Protein AF-A0A956LM53-F1 (afdb_monomer)

Mean predicted aligned error: 14.13 Å

Foldseek 3Di:
DVVVVVVVVVVVVVVVVPDDDDDDDPDDDDPDDDDDPPPDPDPPPPDPALQAAQAFWEKEWEQWEWEWEWEDQPPDDPDTDDTDTDIDHTFIKIKGWADPDDSPDQWTWMKIWRVVSQVVCCVVLVWGKTKIKIWTWGWDDTAFKTWIKTWIKMWIWIDHDQKIWIKIKTKIKTWMWGDHRNDNYIYIYIYMYMYIYINDMDGHPRRVVCRCVSCPVVVVVVVVVVVVVVVVVVVVVVVVVVVDPPPPD

Structure (mmCIF, N/CA/C/O backbone):
data_AF-A0A956LM53-F1
#
_entry.id   AF-A0A956LM53-F1
#
loop_
_atom_site.group_PDB
_atom_site.id
_atom_site.type_symbol
_atom_site.label_atom_id
_atom_site.label_alt_id
_atom_site.label_comp_id
_atom_site.label_asym_id
_atom_site.label_entity_id
_atom_site.label_seq_id
_atom_site.pdbx_PDB_ins_code
_atom_site.Cartn_x
_atom_site.Cartn_y
_atom_site.Cartn_z
_atom_site.occupancy
_atom_site.B_iso_or_equiv
_atom_site.auth_seq_id
_atom_site.auth_comp_id
_atom_site.auth_asym_id
_atom_site.auth_atom_id
_atom_site.pdbx_PDB_model_num
ATOM 1 N N . MET A 1 1 ? 27.656 -7.188 3.525 1.00 37.84 1 MET A N 1
ATOM 2 C CA . MET A 1 1 ? 26.412 -6.419 3.780 1.00 37.84 1 MET A CA 1
ATOM 3 C C . MET A 1 1 ? 25.468 -7.067 4.795 1.00 37.84 1 MET A C 1
ATOM 5 O O . MET A 1 1 ? 25.078 -6.357 5.708 1.00 37.84 1 MET A O 1
ATOM 9 N N . GLY A 1 2 ? 25.104 -8.357 4.689 1.00 32.66 2 GLY A N 1
ATOM 10 C CA . GLY A 1 2 ? 24.022 -8.971 5.496 1.00 32.66 2 GLY A CA 1
ATOM 11 C C . GLY A 1 2 ? 24.028 -8.691 7.012 1.00 32.66 2 GLY A C 1
ATOM 12 O O . GLY A 1 2 ? 22.975 -8.413 7.577 1.00 32.66 2 GLY A O 1
ATOM 13 N N . VAL A 1 3 ? 25.205 -8.647 7.651 1.00 37.09 3 VAL A N 1
ATOM 14 C CA . VAL A 1 3 ? 25.369 -8.300 9.082 1.00 37.09 3 VAL A CA 1
ATOM 15 C C . VAL A 1 3 ? 24.768 -6.931 9.446 1.00 37.09 3 VAL A C 1
ATOM 17 O O . VAL A 1 3 ? 24.230 -6.770 10.540 1.00 37.09 3 VAL A O 1
ATOM 20 N N . LEU A 1 4 ? 24.819 -5.947 8.541 1.00 35.31 4 LEU A N 1
ATOM 21 C CA . LEU A 1 4 ? 24.278 -4.607 8.788 1.00 35.31 4 LEU A CA 1
ATOM 22 C C . LEU A 1 4 ? 22.742 -4.617 8.796 1.00 35.31 4 LEU A C 1
ATOM 24 O O . LEU A 1 4 ? 22.132 -4.039 9.688 1.00 35.31 4 LEU A O 1
ATOM 28 N N . ILE A 1 5 ? 22.129 -5.341 7.852 1.00 38.19 5 ILE A N 1
ATOM 29 C CA . ILE A 1 5 ? 20.670 -5.513 7.760 1.00 38.19 5 ILE A CA 1
ATOM 30 C C . ILE A 1 5 ? 20.157 -6.298 8.976 1.00 38.19 5 ILE A C 1
ATOM 32 O O . ILE A 1 5 ? 19.183 -5.890 9.605 1.00 38.19 5 ILE A O 1
ATOM 36 N N . ALA A 1 6 ? 20.858 -7.367 9.369 1.00 41.91 6 ALA A N 1
ATOM 37 C CA . ALA A 1 6 ? 20.530 -8.146 10.562 1.00 41.91 6 ALA A CA 1
ATOM 38 C C . ALA A 1 6 ? 20.567 -7.296 11.848 1.00 41.91 6 ALA A C 1
ATOM 40 O O . ALA A 1 6 ? 19.651 -7.380 12.664 1.00 41.91 6 ALA A O 1
ATOM 41 N N . ARG A 1 7 ? 21.572 -6.419 12.009 1.00 40.25 7 ARG A N 1
ATOM 42 C CA . ARG A 1 7 ? 21.643 -5.484 13.150 1.00 40.25 7 ARG A CA 1
ATOM 43 C C . ARG A 1 7 ? 20.500 -4.462 13.156 1.00 40.25 7 ARG A C 1
ATOM 45 O O . ARG A 1 7 ? 19.991 -4.152 14.229 1.00 40.25 7 ARG A O 1
ATOM 52 N N . LEU A 1 8 ? 20.080 -3.977 11.987 1.00 37.19 8 LEU A N 1
ATOM 53 C CA . LEU A 1 8 ? 19.014 -2.973 11.847 1.00 37.19 8 LEU A CA 1
ATOM 54 C C . LEU A 1 8 ? 17.608 -3.558 12.096 1.00 37.19 8 LEU A C 1
ATOM 56 O O . LEU A 1 8 ? 16.743 -2.878 12.642 1.00 37.19 8 LEU A O 1
ATOM 60 N N . LEU A 1 9 ? 17.392 -4.836 11.764 1.00 38.53 9 LEU A N 1
ATOM 61 C CA . LEU A 1 9 ? 16.177 -5.578 12.132 1.00 38.53 9 LEU A CA 1
ATOM 62 C C . LEU A 1 9 ? 16.181 -5.996 13.615 1.00 38.53 9 LEU A C 1
ATOM 64 O O . LEU A 1 9 ? 15.144 -5.945 14.280 1.00 38.53 9 LEU A O 1
ATOM 68 N N . GLY A 1 10 ? 17.349 -6.354 14.161 1.00 37.84 10 GLY A N 1
ATOM 69 C CA . GLY A 1 10 ? 17.511 -6.688 15.577 1.00 37.84 10 GLY A CA 1
ATOM 70 C C . GLY A 1 10 ? 17.164 -5.523 16.509 1.00 37.84 10 GLY A C 1
ATOM 71 O O . GLY A 1 10 ? 16.373 -5.698 17.434 1.00 37.84 10 GLY A O 1
ATOM 72 N N . SER A 1 11 ? 17.675 -4.316 16.238 1.00 41.84 11 SER A N 1
ATOM 73 C CA . SER A 1 11 ? 17.390 -3.131 17.065 1.00 41.84 11 SER A CA 1
ATOM 74 C C . SER A 1 11 ? 15.910 -2.725 17.046 1.00 41.84 11 SER A C 1
ATOM 76 O O . SER A 1 11 ? 15.355 -2.402 18.096 1.00 41.84 11 SER A O 1
ATOM 78 N N . LEU A 1 12 ? 15.243 -2.823 15.890 1.00 36.03 12 LEU A N 1
ATOM 79 C CA . LEU A 1 12 ? 13.793 -2.618 15.767 1.00 36.03 12 LEU A CA 1
ATOM 80 C C . LEU A 1 12 ? 12.974 -3.640 16.570 1.00 36.03 12 LEU A C 1
ATOM 82 O O . LEU A 1 12 ? 11.915 -3.295 17.091 1.00 36.03 12 LEU A O 1
ATOM 86 N N . THR A 1 13 ? 13.468 -4.873 16.707 1.00 38.88 13 THR A N 1
ATOM 87 C CA . THR A 1 13 ? 12.798 -5.921 17.493 1.00 38.88 13 THR A CA 1
ATOM 88 C C . THR A 1 13 ? 12.936 -5.664 18.998 1.00 38.88 13 THR A C 1
ATOM 90 O O . THR A 1 13 ? 11.953 -5.762 19.730 1.00 38.88 13 THR A O 1
ATOM 93 N N . VAL A 1 14 ? 14.123 -5.253 19.464 1.00 42.38 14 VAL A N 1
ATOM 94 C CA . VAL A 1 14 ? 14.364 -4.902 20.880 1.00 42.38 14 VAL A CA 1
ATOM 95 C C . VAL A 1 14 ? 13.550 -3.673 21.306 1.00 42.38 14 VAL A C 1
ATOM 97 O O . VAL A 1 14 ? 12.975 -3.667 22.392 1.00 42.38 14 VAL A O 1
ATOM 100 N N . ALA A 1 15 ? 13.416 -2.664 20.438 1.00 41.56 15 ALA A N 1
ATOM 101 C CA . ALA A 1 15 ? 12.620 -1.465 20.721 1.00 41.56 15 ALA A CA 1
ATOM 102 C C . ALA A 1 15 ? 11.118 -1.749 20.947 1.00 41.56 15 ALA A C 1
ATOM 104 O O . ALA A 1 15 ? 10.440 -0.955 21.596 1.00 41.56 15 ALA A O 1
ATOM 105 N N . ALA A 1 16 ? 10.597 -2.877 20.450 1.00 40.50 16 ALA A N 1
ATOM 106 C CA . ALA A 1 16 ? 9.220 -3.319 20.684 1.00 40.50 16 ALA A CA 1
ATOM 107 C C . ALA A 1 16 ? 9.051 -4.189 21.949 1.00 40.50 16 ALA A C 1
ATOM 109 O O . ALA A 1 16 ? 7.920 -4.451 22.357 1.00 40.50 16 ALA A O 1
ATOM 110 N N . ALA A 1 17 ? 10.152 -4.643 22.562 1.00 39.97 17 ALA A N 1
ATOM 111 C CA . ALA A 1 17 ? 10.147 -5.560 23.704 1.00 39.97 17 ALA A CA 1
ATOM 112 C C . ALA A 1 17 ? 10.231 -4.862 25.075 1.00 39.97 17 ALA A C 1
ATOM 114 O O . ALA A 1 17 ? 9.933 -5.491 26.089 1.00 39.97 17 ALA A O 1
ATOM 115 N N . LEU A 1 18 ? 10.594 -3.572 25.123 1.00 40.75 18 LEU A N 1
ATOM 116 C CA . LEU A 1 18 ? 10.663 -2.771 26.355 1.00 40.75 18 LEU A CA 1
ATOM 117 C C . LEU A 1 18 ? 9.260 -2.398 26.863 1.00 40.75 18 LEU A C 1
ATOM 119 O O . LEU A 1 18 ? 8.781 -1.269 26.744 1.00 40.75 18 LEU A O 1
ATOM 123 N N . ARG A 1 19 ? 8.583 -3.404 27.415 1.00 42.91 19 ARG A N 1
ATOM 124 C CA . ARG A 1 19 ? 7.260 -3.314 28.024 1.00 42.91 19 ARG A CA 1
ATOM 125 C C . ARG A 1 19 ? 7.387 -2.858 29.475 1.00 42.91 19 ARG A C 1
ATOM 127 O O . ARG A 1 19 ? 7.825 -3.636 30.307 1.00 42.91 19 ARG A O 1
ATOM 134 N N . VAL A 1 20 ? 6.937 -1.627 29.725 1.00 49.03 20 VAL A N 1
ATOM 135 C CA . VAL A 1 20 ? 6.603 -1.011 31.026 1.00 49.03 20 VAL A CA 1
ATOM 136 C C . VAL A 1 20 ? 6.706 -1.959 32.231 1.00 49.03 20 VAL A C 1
ATOM 138 O O . VAL A 1 20 ? 5.758 -2.682 32.537 1.00 49.03 20 VAL A O 1
ATOM 141 N N . GLU A 1 21 ? 7.817 -1.862 32.956 1.00 39.50 21 GLU A N 1
ATOM 142 C CA . GLU A 1 21 ? 7.820 -2.094 34.398 1.00 39.50 21 GLU A CA 1
ATOM 143 C C . GLU A 1 21 ? 7.315 -0.800 35.047 1.00 39.50 21 GLU A C 1
ATOM 145 O O . GLU A 1 21 ? 7.905 0.269 34.879 1.00 39.50 21 GLU A O 1
ATOM 150 N N . ALA A 1 22 ? 6.167 -0.874 35.719 1.00 47.38 22 ALA A N 1
ATOM 151 C CA . ALA A 1 22 ? 5.744 0.181 36.629 1.00 47.38 22 ALA A CA 1
ATOM 152 C C . ALA A 1 22 ? 6.441 -0.076 37.976 1.00 47.38 22 ALA A C 1
ATOM 154 O O . ALA A 1 22 ? 6.452 -1.230 38.405 1.00 47.38 22 ALA A O 1
ATOM 155 N N . PRO A 1 23 ? 7.027 0.938 38.636 1.00 48.28 23 PRO A N 1
ATOM 156 C CA . PRO A 1 23 ? 7.616 0.739 39.953 1.00 48.28 23 PRO A CA 1
ATOM 157 C C . PRO A 1 23 ? 6.524 0.352 40.955 1.00 48.28 23 PRO A C 1
ATOM 159 O O . PRO A 1 23 ? 5.469 0.993 41.000 1.00 48.28 23 PRO A O 1
ATOM 162 N N . ASP A 1 24 ? 6.786 -0.687 41.749 1.00 51.16 24 ASP A N 1
ATOM 163 C CA . ASP A 1 24 ? 5.894 -1.101 42.831 1.00 51.16 24 ASP A CA 1
ATOM 164 C C . ASP A 1 24 ? 5.712 0.017 43.866 1.00 51.16 24 ASP A C 1
ATOM 166 O O . ASP A 1 24 ? 6.582 0.865 44.085 1.00 51.16 24 ASP A O 1
ATOM 170 N N . GLN A 1 25 ? 4.539 0.029 44.496 1.00 48.53 25 GLN A N 1
ATOM 171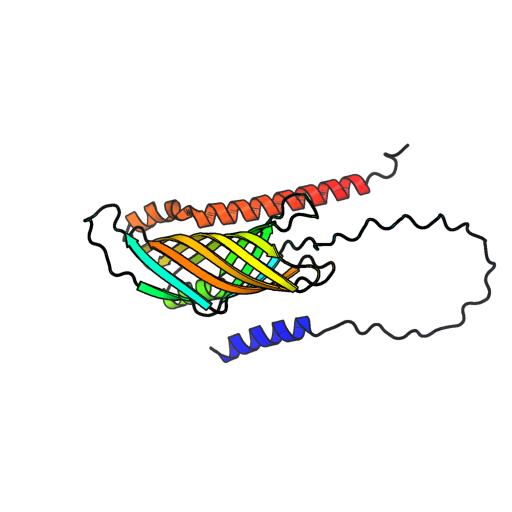 C CA . GLN A 1 25 ? 4.134 1.108 45.388 1.00 48.53 25 GLN A CA 1
ATOM 172 C C . GLN A 1 25 ? 4.847 1.008 46.742 1.00 48.53 25 GLN A C 1
ATOM 174 O O . GLN A 1 25 ? 4.519 0.153 47.563 1.00 48.53 25 GLN A O 1
ATOM 179 N N . ALA A 1 26 ? 5.744 1.955 47.022 1.00 46.91 26 ALA A N 1
ATOM 180 C CA . ALA A 1 26 ? 6.040 2.333 48.399 1.00 46.91 26 ALA A CA 1
ATOM 181 C C . ALA A 1 26 ? 4.794 3.027 48.979 1.00 46.91 26 ALA A C 1
ATOM 183 O O . ALA A 1 26 ? 4.436 4.131 48.564 1.00 46.91 26 ALA A O 1
ATOM 184 N N . ALA A 1 27 ? 4.091 2.341 49.878 1.00 54.16 27 ALA A N 1
ATOM 185 C CA . ALA A 1 27 ? 2.905 2.857 50.550 1.00 54.16 27 ALA A CA 1
ATOM 186 C C . ALA A 1 27 ? 3.308 3.553 51.860 1.00 54.16 27 ALA A C 1
ATOM 188 O O . ALA A 1 27 ? 3.233 2.950 52.927 1.00 54.16 27 ALA A O 1
ATOM 189 N N . ASP A 1 28 ? 3.753 4.807 51.763 1.00 48.97 28 ASP A N 1
ATOM 190 C CA . ASP A 1 28 ? 4.015 5.649 52.936 1.00 48.97 28 ASP A CA 1
ATOM 191 C C . ASP A 1 28 ? 2.704 6.123 53.592 1.00 48.97 28 ASP A C 1
ATOM 193 O O . ASP A 1 28 ? 1.717 6.428 52.912 1.00 48.97 28 ASP A O 1
ATOM 197 N N . ASP A 1 29 ? 2.703 6.205 54.926 1.00 58.38 29 ASP A N 1
ATOM 198 C CA . ASP A 1 29 ? 1.534 6.555 55.739 1.00 58.38 29 ASP A CA 1
ATOM 199 C C . ASP A 1 29 ? 0.994 7.964 55.435 1.00 58.38 29 ASP A C 1
ATOM 201 O O . ASP A 1 29 ? 1.584 8.985 55.799 1.00 58.38 29 ASP A O 1
ATOM 205 N N . VAL A 1 30 ? -0.197 8.030 54.835 1.00 56.44 30 VAL A N 1
ATOM 206 C CA . VAL A 1 30 ? -0.954 9.281 54.698 1.00 56.44 30 VAL A CA 1
ATOM 207 C C . VAL A 1 30 ? -1.751 9.519 55.988 1.00 56.44 30 VAL A C 1
ATOM 209 O O . VAL A 1 30 ? -2.657 8.736 56.288 1.00 56.44 30 VAL A O 1
ATOM 212 N N . PRO A 1 31 ? -1.478 10.592 56.759 1.00 57.53 31 PRO A N 1
ATOM 213 C CA . PRO A 1 31 ? -2.202 10.860 57.996 1.00 57.53 31 PRO A CA 1
ATOM 214 C C . PRO A 1 31 ? -3.686 11.137 57.729 1.00 57.53 31 PRO A C 1
ATOM 216 O O . PRO A 1 31 ? -4.059 11.680 56.685 1.00 57.53 31 PRO A O 1
ATOM 219 N N . ALA A 1 32 ? -4.531 10.786 58.704 1.00 58.38 32 ALA A N 1
ATOM 220 C CA . ALA A 1 32 ? -5.988 10.886 58.629 1.00 58.38 32 ALA A CA 1
ATOM 221 C C . ALA A 1 32 ? -6.472 12.344 58.505 1.00 58.38 32 ALA A C 1
ATOM 223 O O . ALA A 1 32 ? -6.838 12.998 59.481 1.00 58.38 32 ALA A O 1
ATOM 224 N N . THR A 1 33 ? -6.469 12.853 57.277 1.00 55.88 33 THR A N 1
ATOM 225 C CA . THR A 1 33 ? -6.991 14.170 56.919 1.00 55.88 33 THR A CA 1
ATOM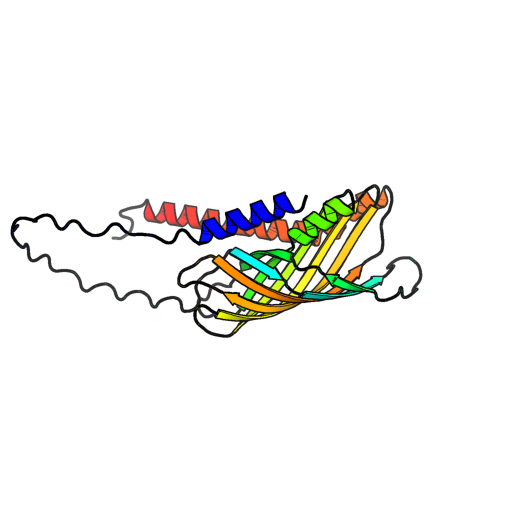 226 C C . THR A 1 33 ? -8.514 14.140 56.839 1.00 55.88 33 THR A C 1
ATOM 228 O O . THR A 1 33 ? -9.124 13.146 56.437 1.00 55.88 33 THR A O 1
ATOM 231 N N . THR A 1 34 ? -9.140 15.238 57.266 1.00 57.59 34 THR A N 1
ATOM 232 C CA . THR A 1 34 ? -10.595 15.385 57.343 1.00 57.59 34 THR A CA 1
ATOM 233 C C . THR A 1 34 ? -11.249 15.058 56.005 1.00 57.59 34 THR A C 1
ATOM 235 O O . THR A 1 34 ? -10.995 15.737 55.009 1.00 57.59 34 THR A O 1
ATOM 238 N N . ARG A 1 35 ? -12.135 14.055 55.983 1.00 49.38 35 ARG A N 1
ATOM 239 C CA . ARG A 1 35 ? -13.004 13.810 54.829 1.00 49.38 35 ARG A CA 1
ATOM 240 C C . ARG A 1 35 ? -13.938 15.007 54.662 1.00 49.38 35 ARG A C 1
ATOM 242 O O . ARG A 1 35 ? -14.915 15.132 55.392 1.00 49.38 35 ARG A O 1
ATOM 249 N N . LEU A 1 36 ? -13.640 15.878 53.699 1.00 61.81 36 LEU A N 1
ATOM 250 C CA . LEU A 1 36 ? -14.712 16.593 53.020 1.00 61.81 36 LEU A CA 1
ATOM 251 C C . LEU A 1 36 ? -15.476 15.560 52.196 1.00 61.81 36 LEU A C 1
ATOM 253 O O . LEU A 1 36 ? -14.884 14.906 51.333 1.00 61.81 36 LEU A O 1
ATOM 257 N N . ASP A 1 37 ? -16.780 15.465 52.426 1.00 63.00 37 ASP A N 1
ATOM 258 C CA . ASP A 1 37 ? -17.699 14.758 51.540 1.00 63.00 37 ASP A CA 1
ATOM 259 C C . ASP A 1 37 ? -17.879 15.578 50.254 1.00 63.00 37 ASP A C 1
ATOM 261 O O . ASP A 1 37 ? -18.878 16.260 50.030 1.00 63.00 37 ASP A O 1
ATOM 265 N N . VAL A 1 38 ? -16.842 15.555 49.412 1.00 70.62 38 VAL A N 1
ATOM 266 C CA . VAL A 1 38 ? -16.912 16.052 48.040 1.00 70.62 38 VAL A CA 1
ATOM 267 C C . VAL A 1 38 ? -17.860 15.125 47.296 1.00 70.62 38 VAL A C 1
ATOM 269 O O . VAL A 1 38 ? -17.502 13.992 46.977 1.00 70.62 38 VAL A O 1
ATOM 272 N N . GLU A 1 39 ? -19.073 15.609 47.041 1.00 72.31 39 GLU A N 1
ATOM 273 C CA . GLU A 1 39 ? -20.082 14.920 46.244 1.00 72.31 39 GLU A CA 1
ATOM 274 C C . GLU A 1 39 ? -19.514 14.657 44.841 1.00 72.31 39 GLU A C 1
ATOM 276 O O . GLU A 1 39 ? -19.464 15.541 43.985 1.00 72.31 39 GLU A O 1
ATOM 281 N N . VAL A 1 40 ? -18.990 13.445 44.632 1.00 76.88 40 VAL A N 1
ATOM 282 C CA . VAL A 1 40 ? -18.378 13.052 43.362 1.00 76.88 40 VAL A CA 1
ATOM 283 C C . VAL A 1 40 ? -19.498 13.005 42.324 1.00 76.88 40 VAL A C 1
ATOM 285 O O . VAL A 1 40 ? -20.381 12.151 42.450 1.00 76.88 40 VAL A O 1
ATOM 288 N N . PRO A 1 41 ? -19.497 13.885 41.301 1.00 78.69 41 PRO A N 1
ATOM 289 C CA . PRO A 1 41 ? -20.561 13.889 40.310 1.00 78.69 41 PRO A CA 1
ATOM 290 C C . PRO A 1 41 ? -20.610 12.520 39.619 1.00 78.69 41 PRO A C 1
ATOM 292 O O . PRO A 1 41 ? -19.550 11.925 39.380 1.00 78.69 41 PRO A O 1
ATOM 295 N N . PRO A 1 42 ? -21.811 11.997 39.302 1.00 81.81 42 PRO A N 1
ATOM 296 C CA . PRO A 1 42 ? -21.962 10.665 38.731 1.00 81.81 42 PRO A CA 1
ATOM 297 C C . PRO A 1 42 ? -21.094 10.554 37.480 1.00 81.81 42 PRO A C 1
ATOM 299 O O . PRO A 1 42 ? -21.250 11.333 36.540 1.00 81.81 42 PRO A O 1
ATOM 302 N N . ALA A 1 43 ? -20.140 9.618 37.511 1.00 81.50 43 ALA A N 1
ATOM 303 C CA . ALA A 1 43 ? -19.079 9.537 36.517 1.00 81.50 43 ALA A CA 1
ATOM 304 C C . ALA A 1 43 ? -19.671 9.504 35.103 1.00 81.50 43 ALA A C 1
ATOM 306 O O . ALA A 1 43 ? -20.474 8.617 34.802 1.00 81.50 43 ALA A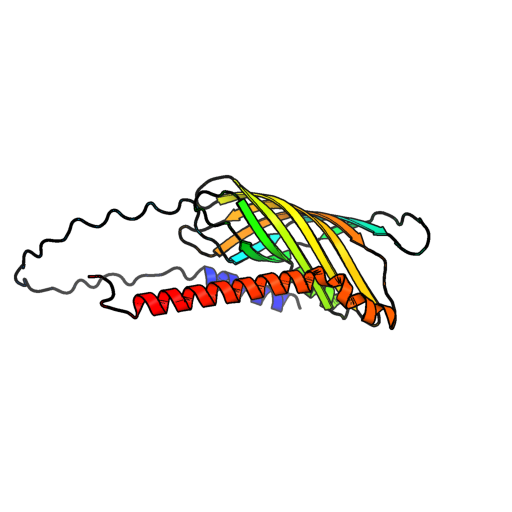 O 1
ATOM 307 N N . GLU A 1 44 ? -19.274 10.466 34.257 1.00 81.38 44 GLU A N 1
ATOM 308 C CA . GLU A 1 44 ? -19.825 10.599 32.906 1.00 81.38 44 GLU A CA 1
ATOM 309 C C . GLU A 1 44 ? -19.799 9.238 32.193 1.00 81.38 44 GLU A C 1
ATOM 311 O O . GLU A 1 44 ? -18.758 8.563 32.203 1.00 81.38 44 GLU A O 1
ATOM 316 N N . PRO A 1 45 ? -20.920 8.805 31.582 1.00 76.94 45 PRO A N 1
ATOM 317 C CA . PRO A 1 45 ? -20.985 7.512 30.924 1.00 76.94 45 PRO A CA 1
ATOM 318 C C . PRO A 1 45 ? -19.939 7.490 29.813 1.00 76.94 45 PRO A C 1
ATOM 320 O O . PRO A 1 45 ? -20.068 8.200 28.813 1.00 76.94 45 PRO A O 1
ATOM 323 N N . ARG A 1 46 ? -18.874 6.699 30.019 1.00 70.88 46 ARG A N 1
ATOM 324 C CA . ARG A 1 46 ? -17.728 6.652 29.105 1.00 70.88 46 ARG A CA 1
ATOM 325 C C . ARG A 1 46 ? -18.253 6.444 27.682 1.00 70.88 46 ARG A C 1
ATOM 327 O O . ARG A 1 46 ? -19.023 5.500 27.480 1.00 70.88 46 ARG A O 1
ATOM 334 N N . PRO A 1 47 ? -17.860 7.283 26.704 1.00 65.88 47 PRO A N 1
ATOM 335 C CA . PRO A 1 47 ? -18.330 7.119 25.337 1.00 65.88 47 PRO A CA 1
ATOM 336 C C . PRO A 1 47 ? -17.991 5.695 24.877 1.00 65.88 47 PRO A C 1
ATOM 338 O O . PRO A 1 47 ? -16.875 5.237 25.147 1.00 65.88 47 PRO A O 1
ATOM 341 N N . PRO A 1 48 ? -18.935 4.977 24.240 1.00 68.00 48 PRO A N 1
ATOM 342 C CA . PRO A 1 48 ? -18.771 3.560 23.941 1.00 68.00 48 PRO A CA 1
ATOM 343 C C . PRO A 1 48 ? -17.483 3.348 23.146 1.00 68.00 48 PRO A C 1
ATOM 345 O O . PRO A 1 48 ? -17.283 4.000 22.119 1.00 68.00 48 PRO A O 1
ATOM 348 N N . GLU A 1 49 ? -16.602 2.473 23.646 1.00 64.38 49 GLU A N 1
ATOM 349 C CA . GLU A 1 49 ? -15.279 2.257 23.053 1.00 64.38 49 GLU A CA 1
ATOM 350 C C . GLU A 1 49 ? -15.416 1.947 21.558 1.00 64.38 49 GLU A C 1
ATOM 352 O O . GLU A 1 49 ? -16.138 1.021 21.186 1.00 64.38 49 GLU A O 1
ATOM 357 N N . ASP A 1 50 ? -14.734 2.724 20.705 1.00 62.19 50 ASP A N 1
ATOM 358 C CA . ASP A 1 50 ? -14.768 2.540 19.249 1.00 62.19 50 ASP A CA 1
ATOM 359 C C . ASP A 1 50 ? -14.319 1.097 18.933 1.00 62.19 50 ASP A C 1
ATOM 361 O O . ASP A 1 50 ? -13.139 0.772 19.126 1.00 62.19 50 ASP A O 1
ATOM 365 N N . PRO A 1 51 ? -15.227 0.206 18.471 1.00 62.50 51 PRO A N 1
ATOM 366 C CA . PRO A 1 51 ? -14.930 -1.220 18.341 1.00 62.50 51 PRO A CA 1
ATOM 367 C C . PRO A 1 51 ? -13.871 -1.500 17.265 1.00 62.50 51 PRO A C 1
ATOM 369 O O . PRO A 1 51 ? -13.335 -2.610 17.186 1.00 62.50 51 PRO A O 1
ATOM 372 N N . PHE A 1 52 ? -13.538 -0.489 16.457 1.00 60.19 52 PHE A N 1
ATOM 373 C CA . PHE A 1 52 ? -12.503 -0.529 15.442 1.00 60.19 52 PHE A CA 1
ATOM 374 C C . PHE A 1 52 ? -11.514 0.627 15.678 1.00 60.19 52 PHE A C 1
ATOM 376 O O . PHE A 1 52 ? -11.680 1.691 15.079 1.00 60.19 52 PHE A O 1
ATOM 383 N N . PRO A 1 53 ? -10.447 0.444 16.490 1.00 63.69 53 PRO A N 1
ATOM 384 C CA . PRO A 1 53 ? -9.406 1.451 16.702 1.00 63.69 53 PRO A CA 1
ATOM 385 C C . PRO A 1 53 ? -8.989 2.184 15.421 1.00 63.69 53 PRO A C 1
ATOM 387 O O . PRO A 1 53 ? -8.733 1.573 14.378 1.00 63.69 53 PRO A O 1
ATOM 390 N N . ARG A 1 54 ? -8.922 3.518 15.511 1.00 72.81 54 ARG A N 1
ATOM 391 C CA . ARG A 1 54 ? -8.618 4.436 14.402 1.00 72.81 54 ARG A CA 1
ATOM 392 C C . ARG A 1 54 ? -7.121 4.431 14.061 1.00 72.81 54 ARG A C 1
ATOM 394 O O . ARG A 1 54 ? -6.417 5.430 14.211 1.00 72.81 54 ARG A O 1
ATOM 401 N N . ARG A 1 55 ? -6.652 3.274 13.584 1.00 79.25 55 ARG A N 1
ATOM 402 C CA . ARG A 1 55 ? -5.367 3.082 12.903 1.00 79.25 55 ARG A CA 1
ATOM 403 C C . ARG A 1 55 ? -5.241 4.050 11.722 1.00 79.25 55 ARG A C 1
ATOM 405 O O . ARG A 1 55 ? -6.122 4.087 10.870 1.00 79.25 55 ARG A O 1
ATOM 412 N N . ALA A 1 56 ? -4.145 4.808 11.670 1.00 81.94 56 ALA A N 1
ATOM 413 C CA . ALA A 1 56 ? -3.858 5.802 10.624 1.00 81.94 56 ALA A CA 1
ATOM 414 C C . ALA A 1 56 ? -2.556 5.503 9.855 1.00 81.94 56 ALA A C 1
ATOM 416 O O . ALA A 1 56 ? -2.447 5.833 8.677 1.00 81.94 56 ALA A O 1
ATOM 417 N N . TRP A 1 57 ? -1.605 4.819 10.497 1.00 86.81 57 TRP A N 1
ATOM 418 C CA . TRP A 1 57 ? -0.303 4.428 9.944 1.00 86.81 57 TRP A CA 1
ATOM 419 C C . TRP A 1 57 ? -0.017 2.963 10.291 1.00 86.81 57 TRP A C 1
ATOM 421 O O . TRP A 1 57 ? -0.620 2.431 11.222 1.00 86.81 57 TRP A O 1
ATOM 431 N N . GLY A 1 58 ? 0.902 2.302 9.593 1.00 86.56 58 GLY A N 1
ATOM 432 C CA . GLY A 1 58 ? 1.300 0.933 9.922 1.00 86.56 58 GLY A CA 1
ATOM 433 C C . GLY A 1 58 ? 2.497 0.429 9.128 1.00 86.56 58 GLY A C 1
ATOM 434 O O . GLY A 1 58 ? 2.953 1.079 8.186 1.00 86.56 58 GLY A O 1
ATOM 435 N N . LEU A 1 59 ? 2.963 -0.761 9.502 1.00 88.88 59 LEU A N 1
ATOM 436 C CA . LEU A 1 59 ? 3.932 -1.538 8.732 1.00 88.88 59 LEU A CA 1
ATOM 437 C C . LEU A 1 59 ? 3.256 -2.795 8.182 1.00 88.88 59 LEU A C 1
ATOM 439 O O . LEU A 1 59 ? 2.554 -3.499 8.908 1.00 88.88 59 LEU A O 1
ATOM 443 N N . GLY A 1 60 ? 3.472 -3.077 6.902 1.00 84.31 60 GLY A N 1
ATOM 444 C CA . GLY A 1 60 ? 3.134 -4.358 6.287 1.00 84.31 60 GLY A CA 1
ATOM 445 C C . GLY A 1 60 ? 4.387 -5.193 6.047 1.00 84.31 60 GLY A C 1
ATOM 446 O O . GLY A 1 60 ? 5.450 -4.650 5.767 1.00 84.31 60 GLY A O 1
ATOM 447 N N . ALA A 1 61 ? 4.252 -6.509 6.116 1.00 86.19 61 ALA A N 1
ATOM 448 C CA . ALA A 1 61 ? 5.179 -7.471 5.548 1.00 86.19 61 ALA A CA 1
ATOM 449 C C . ALA A 1 61 ? 4.416 -8.283 4.496 1.00 86.19 61 ALA A C 1
ATOM 451 O O . ALA A 1 61 ? 3.552 -9.099 4.827 1.00 86.19 61 ALA A O 1
ATOM 452 N N . THR A 1 62 ? 4.714 -8.049 3.221 1.00 83.25 62 THR A N 1
ATOM 453 C CA . THR A 1 62 ? 4.226 -8.917 2.146 1.00 83.25 62 THR A CA 1
ATOM 454 C C . THR A 1 62 ? 5.160 -10.115 2.067 1.00 83.25 62 THR A C 1
ATOM 456 O O . THR A 1 62 ? 6.347 -9.936 1.808 1.00 83.25 62 THR A O 1
ATOM 459 N N . LEU A 1 63 ? 4.642 -11.318 2.335 1.00 79.44 63 LEU A N 1
ATOM 460 C CA . LEU A 1 63 ? 5.414 -12.567 2.304 1.00 79.44 63 LEU A CA 1
ATOM 461 C C . LEU A 1 63 ? 5.589 -13.095 0.882 1.00 79.44 63 LEU A C 1
ATOM 463 O O . LEU A 1 63 ? 6.646 -13.613 0.541 1.00 79.44 63 LEU A O 1
ATOM 467 N N . VAL A 1 64 ? 4.541 -12.980 0.067 1.00 69.75 64 VAL A N 1
ATOM 468 C CA . VAL A 1 64 ? 4.515 -13.479 -1.308 1.00 69.75 64 VAL A CA 1
ATOM 469 C C . VAL A 1 64 ? 3.746 -12.485 -2.166 1.00 69.75 64 VAL A C 1
ATOM 471 O O . VAL A 1 64 ? 2.570 -12.222 -1.914 1.00 69.75 64 VAL A O 1
ATOM 474 N N . GLY A 1 65 ? 4.385 -11.961 -3.209 1.00 65.06 65 GLY A N 1
ATOM 475 C CA . GLY A 1 65 ? 3.676 -11.329 -4.316 1.00 65.06 65 GLY A CA 1
ATOM 476 C C . GLY A 1 65 ? 3.904 -12.126 -5.590 1.00 65.06 65 GLY A C 1
ATOM 477 O O . GLY A 1 65 ? 5.033 -12.178 -6.062 1.00 65.06 65 GLY A O 1
ATOM 478 N N . VAL A 1 66 ? 2.861 -12.743 -6.143 1.00 60.19 66 VAL A N 1
ATOM 479 C CA . VAL A 1 66 ? 2.924 -13.401 -7.458 1.00 60.19 66 VAL A CA 1
ATOM 480 C C . VAL A 1 66 ? 2.234 -12.492 -8.458 1.00 60.19 66 VAL A C 1
ATO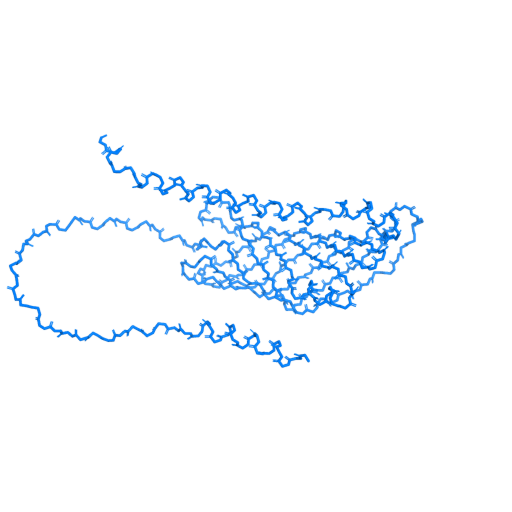M 482 O O . VAL A 1 66 ? 1.074 -12.138 -8.253 1.00 60.19 66 VAL A O 1
ATOM 485 N N . GLY A 1 67 ? 2.908 -12.118 -9.538 1.00 56.50 67 GLY A N 1
ATOM 486 C CA . GLY A 1 67 ? 2.274 -11.333 -10.585 1.00 56.50 67 GLY A CA 1
ATOM 487 C C . GLY A 1 67 ? 2.668 -11.732 -11.990 1.00 56.50 67 GLY A C 1
ATOM 488 O O . GLY A 1 67 ? 3.732 -12.298 -12.226 1.00 56.50 67 GLY A O 1
ATOM 489 N N . ALA A 1 68 ? 1.784 -11.412 -12.927 1.00 54.28 68 ALA A N 1
ATOM 490 C CA . ALA A 1 68 ? 2.059 -11.492 -14.351 1.00 54.28 68 ALA A CA 1
ATOM 491 C C . ALA A 1 68 ? 2.315 -10.079 -14.885 1.00 54.28 68 ALA A C 1
ATOM 493 O O . ALA A 1 68 ? 1.506 -9.170 -14.677 1.00 54.28 68 ALA A O 1
ATOM 494 N N . SER A 1 69 ? 3.437 -9.899 -15.574 1.00 54.94 69 SER A N 1
ATOM 495 C CA . SER A 1 69 ? 3.777 -8.649 -16.255 1.00 54.94 69 SER A CA 1
ATOM 496 C C . SER A 1 69 ? 3.649 -8.831 -17.764 1.00 54.94 69 SER A C 1
ATOM 498 O O . SER A 1 69 ? 4.259 -9.745 -18.322 1.00 54.94 69 SER A O 1
ATOM 500 N N . THR A 1 70 ? 2.906 -7.939 -18.419 1.00 51.84 70 THR A N 1
ATOM 501 C CA . THR A 1 70 ? 2.858 -7.818 -19.881 1.00 51.84 70 THR A CA 1
ATOM 502 C C . THR A 1 70 ? 3.495 -6.500 -20.324 1.00 51.84 70 THR A C 1
ATOM 504 O O . THR A 1 70 ? 3.345 -5.460 -19.672 1.00 51.84 70 THR A O 1
ATOM 507 N N . THR A 1 71 ? 4.241 -6.535 -21.427 1.00 52.00 71 THR A N 1
ATOM 508 C CA . THR A 1 71 ? 4.916 -5.362 -21.995 1.00 52.00 7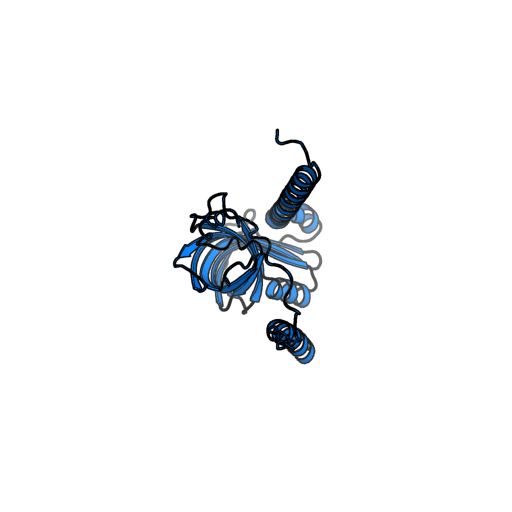1 THR A CA 1
ATOM 509 C C . THR A 1 71 ? 4.232 -4.972 -23.295 1.00 52.00 71 THR A C 1
ATOM 511 O O . THR A 1 71 ? 4.440 -5.591 -24.335 1.00 52.00 71 THR A O 1
ATOM 514 N N . THR A 1 72 ? 3.410 -3.927 -23.233 1.00 51.06 72 THR A N 1
ATOM 515 C CA . THR A 1 72 ? 2.647 -3.417 -24.374 1.00 51.06 72 THR A CA 1
ATOM 516 C C . THR A 1 72 ? 3.377 -2.235 -25.002 1.00 51.06 7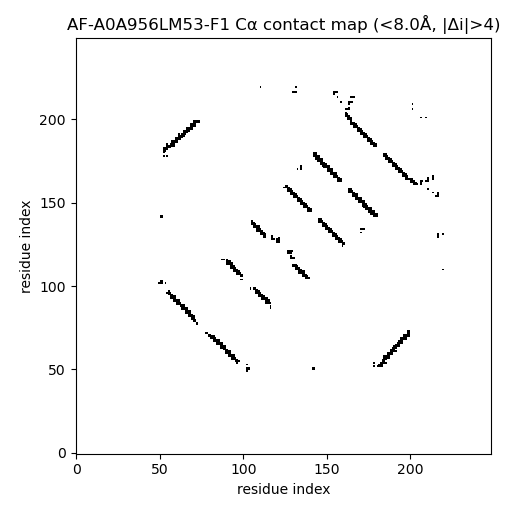2 THR A C 1
ATOM 518 O O . THR A 1 72 ? 3.411 -1.144 -24.425 1.00 51.06 72 THR A O 1
ATOM 521 N N . ARG A 1 73 ? 3.922 -2.414 -26.210 1.00 48.91 73 ARG A N 1
ATOM 522 C CA . ARG A 1 73 ? 4.361 -1.287 -27.041 1.00 48.91 73 ARG A CA 1
ATOM 523 C C . ARG A 1 73 ? 3.134 -0.577 -27.611 1.00 48.91 73 ARG A C 1
ATOM 525 O O . ARG A 1 73 ? 2.635 -0.941 -28.665 1.00 48.91 73 ARG A O 1
ATOM 532 N N . LEU A 1 74 ? 2.662 0.457 -26.919 1.00 46.94 74 LEU A N 1
ATOM 533 C CA . LEU A 1 74 ? 1.500 1.256 -27.341 1.00 46.94 74 LEU A CA 1
ATOM 534 C C . LEU A 1 74 ? 1.685 1.985 -28.688 1.00 46.94 74 LEU A C 1
ATOM 536 O O . LEU A 1 74 ? 0.699 2.444 -29.254 1.00 46.94 74 LEU A O 1
ATOM 540 N N . PHE A 1 75 ? 2.920 2.083 -29.198 1.00 42.00 75 PHE A N 1
ATOM 541 C CA . PHE A 1 75 ? 3.271 2.916 -30.355 1.00 42.00 75 PHE A CA 1
ATOM 542 C C . PHE A 1 75 ? 4.199 2.241 -31.391 1.00 42.00 75 PHE A C 1
ATOM 544 O O . PHE A 1 75 ? 4.725 2.925 -32.262 1.00 42.00 75 PHE A O 1
ATOM 551 N N . SER A 1 76 ? 4.452 0.926 -31.314 1.00 39.38 76 SER A N 1
ATOM 552 C CA . SER A 1 76 ? 5.194 0.197 -32.368 1.00 39.38 76 SER A CA 1
ATOM 553 C C . SER A 1 76 ? 4.939 -1.315 -32.336 1.00 39.38 76 SER A C 1
ATOM 555 O O . SER A 1 76 ? 5.431 -2.006 -31.446 1.00 39.38 76 SER A O 1
ATOM 557 N N . ASP A 1 77 ? 4.206 -1.774 -33.356 1.00 44.41 77 ASP A N 1
ATOM 558 C CA . ASP A 1 77 ? 3.752 -3.138 -33.674 1.00 44.41 77 ASP A CA 1
ATOM 559 C C . ASP A 1 77 ? 2.991 -3.922 -32.579 1.00 44.41 77 ASP A C 1
ATOM 561 O O . ASP A 1 77 ? 3.432 -4.008 -31.432 1.00 44.41 77 ASP A O 1
ATOM 565 N N . PRO A 1 78 ? 1.874 -4.603 -32.923 1.00 43.66 78 PRO A N 1
ATOM 566 C CA . PRO A 1 78 ? 1.112 -5.451 -31.999 1.00 43.66 78 PRO A CA 1
ATOM 567 C C . PRO A 1 78 ? 1.794 -6.813 -31.738 1.00 43.66 78 PRO A C 1
ATOM 569 O O . PRO A 1 78 ? 1.157 -7.867 -31.748 1.00 43.66 78 PRO A O 1
ATOM 572 N N . GLY A 1 79 ? 3.105 -6.805 -31.489 1.00 47.09 79 GLY A N 1
ATOM 573 C CA . GLY A 1 79 ? 3.855 -7.969 -31.030 1.00 47.09 79 GLY A CA 1
ATOM 574 C C . GLY A 1 79 ? 3.586 -8.234 -29.548 1.00 47.09 79 GLY A C 1
ATOM 575 O O . GLY A 1 79 ? 4.056 -7.492 -28.685 1.00 47.09 79 GLY A O 1
ATOM 576 N N . VAL A 1 80 ? 2.846 -9.301 -29.238 1.00 47.88 80 VAL A N 1
ATOM 577 C CA . VAL A 1 80 ? 2.607 -9.730 -27.851 1.00 47.88 80 VAL A CA 1
ATOM 578 C C . VAL A 1 80 ? 3.899 -10.317 -27.278 1.00 47.88 80 VAL A C 1
ATOM 580 O O . VAL A 1 80 ? 4.253 -11.464 -27.550 1.00 47.88 80 VAL A O 1
ATOM 583 N N . PHE A 1 81 ? 4.612 -9.522 -26.480 1.00 48.53 81 PHE A N 1
ATOM 584 C CA . PHE A 1 81 ? 5.791 -9.979 -25.744 1.00 48.53 81 PHE A CA 1
ATOM 585 C C . PHE A 1 81 ? 5.409 -11.022 -24.675 1.00 48.53 81 PHE A C 1
ATOM 587 O O . PHE A 1 81 ? 4.293 -10.980 -24.148 1.00 48.53 81 PHE A O 1
ATOM 594 N N . PRO A 1 82 ? 6.309 -11.969 -24.342 1.00 51.72 82 PRO A N 1
ATOM 595 C CA . PRO A 1 82 ? 6.007 -13.046 -23.403 1.00 51.72 82 PRO A CA 1
ATOM 596 C C . PRO A 1 82 ? 5.585 -12.509 -22.031 1.00 51.72 82 PRO A C 1
ATOM 598 O O . PRO A 1 82 ? 6.227 -11.626 -21.464 1.00 51.72 82 PRO A O 1
ATOM 601 N N . ASN A 1 83 ? 4.514 -13.084 -21.481 1.00 54.03 83 ASN A N 1
ATOM 602 C CA . ASN A 1 83 ? 4.069 -12.791 -20.123 1.00 54.03 83 ASN A CA 1
ATOM 603 C C . ASN A 1 83 ? 5.087 -13.354 -19.125 1.00 54.03 83 ASN A C 1
ATOM 605 O O . ASN A 1 83 ? 5.215 -14.572 -18.985 1.00 54.03 83 ASN A O 1
ATOM 609 N N . PHE A 1 84 ? 5.794 -12.481 -18.411 1.00 57.25 84 PHE A N 1
ATOM 610 C CA . PHE A 1 84 ? 6.744 -12.908 -17.387 1.00 57.25 84 PHE A CA 1
ATOM 611 C C . PHE A 1 84 ? 6.029 -13.106 -16.049 1.00 57.25 84 PHE A C 1
ATOM 613 O O . PHE A 1 84 ? 5.392 -12.184 -15.531 1.00 57.25 84 PHE A O 1
ATOM 620 N N . LEU A 1 85 ? 6.167 -14.304 -15.472 1.00 58.69 85 LEU A N 1
ATOM 621 C CA . LEU A 1 85 ? 5.785 -14.570 -14.088 1.00 58.69 85 LEU A CA 1
ATOM 622 C C . LEU A 1 85 ? 6.841 -13.955 -13.163 1.00 58.69 85 LEU A C 1
ATOM 624 O O . LEU A 1 85 ? 7.964 -14.448 -13.066 1.00 58.69 85 LEU A O 1
ATOM 628 N N . ALA A 1 86 ? 6.476 -12.874 -12.486 1.00 64.44 86 ALA A N 1
ATOM 629 C CA . ALA A 1 86 ? 7.323 -12.176 -11.537 1.00 64.44 86 ALA A CA 1
ATOM 630 C C . ALA A 1 86 ? 6.912 -12.544 -10.105 1.00 64.44 86 ALA A C 1
ATOM 632 O O . ALA A 1 86 ? 5.789 -12.279 -9.670 1.00 64.44 86 ALA A O 1
ATOM 633 N N . VAL A 1 87 ? 7.839 -13.148 -9.359 1.00 62.78 87 VAL A N 1
ATOM 634 C CA . VAL A 1 87 ? 7.684 -13.389 -7.921 1.00 62.78 87 VAL A CA 1
ATOM 635 C C . VAL A 1 87 ? 8.421 -12.280 -7.177 1.00 62.78 87 VAL A C 1
ATOM 637 O O . VAL A 1 87 ? 9.649 -12.224 -7.182 1.00 62.78 87 VAL A O 1
ATOM 640 N N . ASN A 1 88 ? 7.670 -11.384 -6.541 1.00 67.38 88 ASN A N 1
ATOM 641 C CA . ASN A 1 88 ? 8.228 -10.377 -5.648 1.00 67.38 88 ASN A CA 1
ATOM 642 C C . ASN A 1 88 ? 8.811 -11.052 -4.405 1.00 67.38 88 ASN A C 1
ATOM 644 O O . ASN A 1 88 ? 8.122 -11.811 -3.716 1.00 67.38 88 ASN A O 1
ATOM 648 N N . THR A 1 89 ? 10.052 -10.694 -4.080 1.00 71.12 89 THR A N 1
ATOM 649 C CA . THR A 1 89 ? 10.679 -11.008 -2.794 1.00 71.12 89 THR A CA 1
ATOM 650 C C . THR A 1 89 ? 9.857 -10.465 -1.623 1.00 71.12 89 THR A C 1
ATOM 652 O O . THR A 1 89 ? 9.214 -9.414 -1.777 1.00 71.12 89 THR A O 1
ATOM 655 N N . PRO A 1 90 ? 9.907 -11.121 -0.444 1.00 78.12 90 PRO A N 1
ATOM 656 C CA . PRO A 1 90 ? 9.272 -10.606 0.759 1.00 78.12 90 PRO A CA 1
ATOM 657 C C . PRO A 1 90 ? 9.734 -9.175 1.054 1.00 78.12 90 PRO A C 1
ATOM 659 O O . PRO A 1 90 ? 10.935 -8.904 1.089 1.00 78.12 90 PRO A O 1
ATOM 662 N N . THR A 1 91 ? 8.793 -8.254 1.265 1.00 85.00 91 THR A N 1
ATOM 663 C CA . THR A 1 91 ? 9.093 -6.822 1.429 1.00 85.00 91 THR A CA 1
ATOM 664 C C . THR A 1 91 ? 8.396 -6.233 2.642 1.00 85.00 91 THR A C 1
ATOM 666 O O . THR A 1 91 ? 7.217 -6.488 2.894 1.00 85.00 91 THR A O 1
ATOM 669 N N . LEU A 1 92 ? 9.125 -5.374 3.357 1.00 88.94 92 LEU A N 1
ATOM 670 C CA . LEU A 1 92 ? 8.532 -4.428 4.294 1.00 88.94 92 LEU A CA 1
ATOM 671 C C . LEU A 1 92 ? 7.823 -3.319 3.505 1.00 88.94 92 LEU A C 1
ATOM 673 O O . LEU A 1 92 ? 8.323 -2.854 2.475 1.00 88.94 92 LEU A O 1
ATOM 677 N N . GLU A 1 93 ? 6.673 -2.890 4.004 1.00 87.69 93 GLU A N 1
ATOM 678 C CA . GLU A 1 93 ? 5.821 -1.866 3.414 1.00 87.69 93 GLU A CA 1
ATOM 679 C C . GLU A 1 93 ? 5.487 -0.780 4.435 1.00 87.69 93 GLU A C 1
ATOM 681 O O . GLU A 1 93 ? 5.057 -1.083 5.551 1.00 87.69 93 GLU A O 1
ATOM 686 N N . LEU A 1 94 ? 5.599 0.486 4.037 1.00 87.06 94 LEU A N 1
ATOM 687 C CA . LEU A 1 94 ? 5.009 1.593 4.787 1.00 87.06 94 LEU A CA 1
ATOM 688 C C . LEU A 1 94 ? 3.538 1.724 4.381 1.00 87.06 94 LEU A C 1
ATOM 690 O O . LEU A 1 94 ? 3.251 1.818 3.187 1.00 87.06 94 LEU A O 1
ATOM 694 N N . ARG A 1 95 ? 2.611 1.748 5.351 1.00 88.06 95 ARG A N 1
ATOM 695 C CA . ARG A 1 95 ? 1.167 1.873 5.088 1.00 88.06 95 ARG A CA 1
ATOM 696 C C . ARG A 1 95 ? 0.530 3.090 5.755 1.00 88.06 95 ARG A C 1
ATOM 698 O O . ARG A 1 95 ? 0.808 3.390 6.916 1.00 88.06 95 ARG A O 1
ATOM 705 N N . ALA A 1 96 ? -0.409 3.718 5.050 1.00 86.38 96 ALA A N 1
ATOM 706 C CA . ALA A 1 96 ? -1.310 4.747 5.572 1.00 86.38 96 ALA A CA 1
ATOM 707 C C . ALA A 1 96 ? -2.776 4.323 5.383 1.00 86.38 96 ALA A C 1
ATOM 709 O O . ALA A 1 96 ? -3.113 3.702 4.376 1.00 86.38 96 ALA A O 1
ATOM 710 N N . PHE A 1 97 ? -3.639 4.648 6.352 1.00 87.19 97 PHE A N 1
ATOM 711 C CA . PHE A 1 97 ? -5.063 4.289 6.351 1.00 87.19 97 PHE A CA 1
ATOM 712 C C . PHE A 1 97 ? -5.952 5.524 6.218 1.00 87.19 97 PHE A C 1
ATOM 714 O O . PHE A 1 97 ? -5.935 6.418 7.067 1.00 87.19 97 PHE A O 1
ATOM 721 N N . LEU A 1 98 ? -6.790 5.529 5.189 1.00 84.00 98 LEU A N 1
ATOM 722 C CA . LEU A 1 98 ? -7.846 6.505 4.968 1.00 84.00 98 LEU A CA 1
ATOM 723 C C . LEU A 1 98 ? -9.197 5.806 5.184 1.00 84.00 98 LEU A C 1
ATOM 725 O O . LEU A 1 98 ? -9.864 5.397 4.234 1.00 84.00 98 LEU A O 1
ATOM 729 N N . ARG A 1 99 ? -9.599 5.640 6.450 1.00 79.12 99 ARG A N 1
ATOM 730 C CA . ARG A 1 99 ? -10.999 5.316 6.788 1.00 79.12 99 ARG A CA 1
ATOM 731 C C . ARG A 1 99 ? -11.873 6.543 6.507 1.00 79.12 99 ARG A C 1
ATOM 733 O O . ARG A 1 99 ? -11.417 7.676 6.710 1.00 79.12 99 ARG A O 1
ATOM 740 N N . ARG A 1 100 ? -13.114 6.338 6.051 1.00 66.19 100 ARG A N 1
ATOM 741 C CA . ARG A 1 100 ? -14.133 7.400 6.035 1.00 66.19 100 ARG A CA 1
ATOM 742 C C . ARG A 1 100 ? -14.580 7.664 7.488 1.00 66.19 100 ARG A C 1
ATOM 744 O O . ARG A 1 100 ? -14.016 7.119 8.436 1.00 66.19 100 ARG A O 1
ATOM 751 N N . GLY A 1 101 ? -15.503 8.605 7.689 1.00 58.31 101 GLY A N 1
ATOM 752 C CA . GLY A 1 101 ? -15.730 9.216 9.009 1.00 58.31 101 GLY A CA 1
ATOM 753 C C . GLY A 1 101 ? -16.229 8.270 10.111 1.00 58.31 101 GLY A C 1
ATOM 754 O O . GLY A 1 101 ? -15.985 8.531 11.298 1.00 58.31 101 GLY A O 1
ATOM 755 N N . ASP A 1 102 ? -16.908 7.188 9.729 1.00 64.69 102 ASP A N 1
ATOM 756 C CA . ASP A 1 102 ? -17.674 6.359 10.652 1.00 64.69 102 ASP A CA 1
ATOM 757 C C . ASP A 1 102 ? -16.841 5.287 11.362 1.00 64.69 102 ASP A C 1
ATOM 759 O O . ASP A 1 102 ? -16.132 4.487 10.751 1.00 64.69 102 ASP A O 1
ATOM 763 N N . ALA A 1 103 ? -16.996 5.219 12.687 1.00 59.72 103 ALA A N 1
ATOM 764 C CA . ALA A 1 103 ? -16.343 4.217 13.538 1.00 59.72 103 ALA A CA 1
ATOM 765 C C . ALA A 1 103 ? -16.659 2.776 13.094 1.00 59.72 103 ALA A C 1
ATOM 767 O O . ALA A 1 103 ? -15.817 1.883 13.192 1.00 59.72 103 ALA A O 1
ATOM 768 N N . ARG A 1 104 ? -17.875 2.567 12.573 1.00 63.88 104 ARG A N 1
ATOM 769 C CA . ARG A 1 104 ? -18.432 1.265 12.185 1.00 63.88 104 ARG A CA 1
ATOM 770 C C . ARG A 1 104 ? -17.952 0.748 10.826 1.00 63.88 104 ARG A C 1
ATOM 772 O O . ARG A 1 104 ? -18.240 -0.403 10.512 1.00 63.88 104 ARG A O 1
ATOM 779 N N . GLU A 1 105 ? -17.251 1.549 10.022 1.00 69.19 105 GLU A N 1
ATOM 780 C CA . GLU A 1 105 ? -16.803 1.100 8.700 1.00 69.19 105 GLU A CA 1
ATOM 781 C C . GLU A 1 105 ? -15.726 0.015 8.800 1.00 69.19 105 GLU A C 1
ATOM 783 O O . GLU A 1 105 ? -14.619 0.261 9.286 1.00 69.19 105 GLU A O 1
ATOM 788 N N . THR A 1 106 ? -16.021 -1.163 8.254 1.00 80.94 106 THR A N 1
ATOM 789 C CA . THR A 1 106 ? -15.045 -2.231 7.987 1.00 80.94 106 THR A CA 1
ATOM 790 C C . THR A 1 106 ? -14.166 -1.940 6.764 1.00 80.94 106 THR A C 1
ATOM 792 O O . THR A 1 106 ? -13.309 -2.750 6.430 1.00 80.94 106 THR A O 1
ATOM 795 N N . SER A 1 107 ? -14.354 -0.800 6.092 1.00 86.19 107 SER A N 1
ATOM 796 C CA . SER A 1 107 ? -13.611 -0.400 4.894 1.00 86.19 107 SER A CA 1
ATOM 797 C C . SER A 1 107 ? -12.549 0.674 5.148 1.00 86.19 107 SER A C 1
ATOM 799 O O . SER A 1 107 ? -12.736 1.571 5.974 1.00 86.19 107 SER A O 1
ATOM 801 N N . SER A 1 108 ? -11.469 0.653 4.365 1.00 87.62 108 SER A N 1
ATOM 802 C CA . SER A 1 108 ? -10.494 1.750 4.280 1.00 87.62 108 SER A CA 1
ATOM 803 C C . SER A 1 108 ? -9.864 1.862 2.892 1.00 87.62 108 SER A C 1
ATOM 805 O O . SER A 1 108 ? -9.799 0.885 2.150 1.00 87.62 108 SER A O 1
ATOM 807 N N . ILE A 1 109 ? -9.395 3.060 2.533 1.00 88.19 109 ILE A N 1
ATOM 808 C CA . ILE A 1 109 ? -8.477 3.242 1.403 1.00 88.19 109 ILE A CA 1
ATOM 809 C C . ILE A 1 109 ? -7.047 3.220 1.946 1.00 88.19 109 ILE A C 1
ATOM 811 O O . ILE A 1 109 ? -6.702 3.987 2.850 1.00 88.19 109 ILE A O 1
ATOM 815 N N . ASP A 1 110 ? -6.210 2.355 1.388 1.00 90.00 110 ASP A N 1
ATOM 816 C CA . ASP A 1 110 ? -4.900 2.028 1.939 1.00 90.00 110 ASP A CA 1
ATOM 817 C C . ASP A 1 110 ? -3.805 2.353 0.937 1.00 90.00 110 ASP A C 1
ATOM 819 O O . ASP A 1 110 ? -3.709 1.702 -0.101 1.00 90.00 110 ASP A O 1
ATOM 823 N N . VAL A 1 111 ? -2.931 3.298 1.277 1.00 88.94 111 VAL A N 1
ATOM 824 C CA . VAL A 1 111 ? -1.689 3.512 0.524 1.00 88.94 111 VAL A CA 1
ATOM 825 C C . VAL A 1 111 ? -0.617 2.595 1.105 1.00 88.94 111 VAL A C 1
ATOM 827 O O . VAL A 1 111 ? -0.426 2.572 2.323 1.00 88.94 111 VAL A O 1
ATOM 830 N N . SER A 1 112 ? 0.086 1.855 0.250 1.00 90.38 112 SER A N 1
ATOM 831 C CA . SER A 1 112 ? 1.234 1.016 0.595 1.00 90.38 112 SER A CA 1
ATOM 832 C C . SER A 1 112 ? 2.417 1.310 -0.333 1.00 90.38 112 SER A C 1
ATOM 834 O O . SER A 1 112 ? 2.250 1.438 -1.545 1.00 90.38 112 SER A O 1
ATOM 836 N N . ILE A 1 113 ? 3.613 1.415 0.249 1.00 88.94 113 ILE A N 1
ATOM 837 C CA . ILE A 1 113 ? 4.882 1.636 -0.455 1.00 88.94 113 ILE A CA 1
ATOM 838 C C . ILE A 1 113 ? 5.834 0.488 -0.076 1.00 88.94 113 ILE A C 1
ATOM 840 O O . ILE A 1 113 ? 6.225 0.412 1.094 1.00 88.94 113 ILE A O 1
ATOM 844 N N . PRO A 1 114 ? 6.220 -0.413 -1.005 1.00 86.12 114 PRO A N 1
ATOM 845 C CA . PRO A 1 114 ? 7.141 -1.518 -0.733 1.00 86.12 114 PRO A CA 1
ATOM 846 C C . PRO A 1 114 ? 8.586 -1.005 -0.642 1.00 86.12 114 PRO A C 1
ATOM 848 O O . PRO A 1 114 ? 9.320 -0.948 -1.633 1.00 86.12 114 PRO A O 1
ATOM 851 N N . VAL A 1 115 ? 8.987 -0.600 0.565 1.00 85.31 115 VAL A N 1
ATOM 852 C CA . VAL A 1 115 ? 10.250 0.108 0.833 1.00 85.31 115 VAL A CA 1
ATOM 853 C C . VAL A 1 115 ? 11.468 -0.751 0.492 1.00 85.31 115 VAL A C 1
ATOM 855 O O . VAL A 1 115 ? 12.390 -0.262 -0.155 1.00 85.31 115 VAL A O 1
ATOM 858 N N . ILE A 1 116 ? 11.472 -2.031 0.883 1.00 82.94 116 ILE A N 1
ATOM 859 C CA . ILE A 1 116 ? 12.628 -2.913 0.653 1.00 82.94 116 ILE A CA 1
ATOM 860 C C . ILE A 1 116 ? 12.797 -3.217 -0.838 1.00 82.94 116 ILE A C 1
ATOM 862 O O . ILE A 1 116 ? 13.901 -3.051 -1.350 1.00 82.94 116 ILE A O 1
ATOM 866 N N . ASN A 1 117 ? 11.729 -3.570 -1.560 1.00 79.44 117 ASN A N 1
ATOM 867 C CA . ASN A 1 117 ? 11.847 -3.821 -3.001 1.00 79.44 117 ASN A CA 1
ATOM 868 C C . ASN A 1 117 ? 12.220 -2.542 -3.780 1.00 79.44 117 ASN A C 1
ATOM 870 O O . ASN A 1 117 ? 13.023 -2.624 -4.704 1.00 79.44 117 ASN A O 1
ATOM 874 N N . SER A 1 118 ? 11.737 -1.361 -3.367 1.00 81.00 118 SER A N 1
ATOM 875 C CA . SER A 1 118 ? 12.148 -0.067 -3.951 1.00 81.00 118 SER A CA 1
ATOM 876 C C . SER A 1 118 ? 13.644 0.220 -3.729 1.00 81.00 118 SER A C 1
ATOM 878 O O . SER A 1 118 ? 14.353 0.623 -4.653 1.00 81.00 118 SER A O 1
ATOM 880 N N . LEU A 1 119 ? 14.156 -0.052 -2.520 1.00 79.94 119 LEU A N 1
ATOM 881 C CA . LEU A 1 119 ? 15.575 0.102 -2.182 1.00 79.94 119 LEU A CA 1
ATOM 882 C C . LEU A 1 119 ? 16.464 -0.888 -2.948 1.00 79.94 119 LEU A C 1
ATOM 884 O O . LEU A 1 119 ? 17.467 -0.474 -3.526 1.00 79.94 119 LEU A O 1
ATOM 888 N N . ILE A 1 120 ? 16.094 -2.175 -2.979 1.00 76.56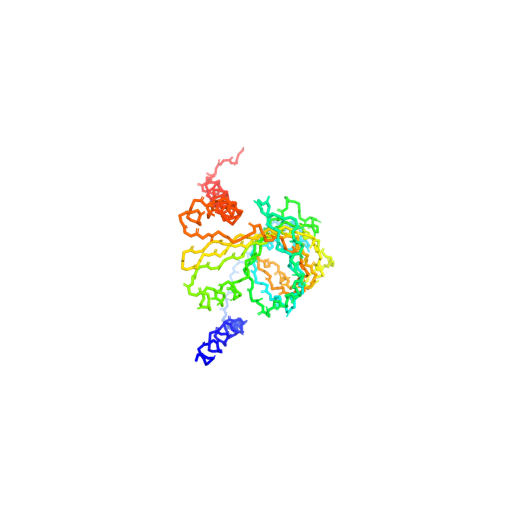 120 ILE A N 1
ATOM 889 C CA . ILE A 1 120 ? 16.822 -3.210 -3.730 1.00 76.56 120 ILE A CA 1
ATOM 890 C C . ILE A 1 120 ? 16.885 -2.819 -5.205 1.00 76.56 120 ILE A C 1
ATOM 892 O O . ILE A 1 120 ? 17.980 -2.757 -5.754 1.00 76.56 120 ILE A O 1
ATOM 896 N N . PHE A 1 121 ? 15.741 -2.486 -5.812 1.00 72.50 121 PHE A N 1
ATOM 897 C CA . PHE A 1 121 ? 15.664 -2.115 -7.224 1.00 72.50 121 PHE A CA 1
ATOM 898 C C . PHE A 1 121 ? 16.548 -0.902 -7.545 1.00 72.50 121 PHE A C 1
ATOM 900 O O . PHE A 1 121 ? 17.290 -0.930 -8.524 1.00 72.50 121 PHE A O 1
ATOM 907 N N . SER A 1 122 ? 16.516 0.134 -6.700 1.00 78.12 122 SER A N 1
ATOM 908 C CA . SER A 1 122 ? 17.360 1.329 -6.855 1.00 78.12 122 SER A CA 1
ATOM 909 C C . SER A 1 122 ? 18.857 0.978 -6.834 1.00 78.12 122 SER A C 1
ATOM 911 O O . SER A 1 122 ? 19.615 1.406 -7.704 1.00 78.12 122 SER A O 1
ATOM 913 N N . VAL A 1 123 ? 19.283 0.127 -5.890 1.00 78.00 123 VAL A N 1
ATOM 914 C CA . VAL A 1 123 ? 20.685 -0.307 -5.757 1.00 78.00 123 VAL A CA 1
ATOM 915 C C . VAL A 1 123 ? 21.123 -1.218 -6.910 1.00 78.00 123 VAL A C 1
ATOM 917 O O . VAL A 1 123 ? 22.207 -1.019 -7.457 1.00 78.00 123 VAL A O 1
ATOM 920 N N . THR A 1 124 ? 20.310 -2.201 -7.311 1.00 76.31 124 THR A N 1
ATOM 921 C CA . THR A 1 124 ? 20.669 -3.134 -8.397 1.00 76.31 124 THR A CA 1
ATOM 922 C C . THR A 1 124 ? 20.589 -2.488 -9.776 1.00 76.31 124 THR A C 1
ATOM 924 O O . THR A 1 124 ? 21.398 -2.805 -10.642 1.00 76.31 124 THR A O 1
ATOM 927 N N . GLY A 1 125 ? 19.633 -1.579 -9.977 1.00 69.00 125 GLY A N 1
ATOM 928 C CA . GLY A 1 125 ? 19.428 -0.846 -11.225 1.00 69.00 125 GLY A CA 1
ATOM 929 C C . GLY A 1 125 ? 20.288 0.411 -11.373 1.00 69.00 125 GLY A C 1
ATOM 930 O O . GLY A 1 125 ? 20.124 1.105 -12.366 1.00 69.00 125 GLY A O 1
ATOM 931 N N . ARG A 1 126 ? 21.168 0.725 -10.405 1.00 78.38 126 ARG A N 1
ATOM 932 C CA . ARG A 1 126 ? 22.003 1.949 -10.376 1.00 78.38 126 ARG A CA 1
ATOM 933 C C . ARG A 1 126 ? 21.208 3.252 -10.561 1.00 78.38 126 ARG A C 1
ATOM 935 O O . ARG A 1 126 ? 21.703 4.216 -11.135 1.00 78.38 126 ARG A O 1
ATOM 942 N N . GLY A 1 127 ? 19.977 3.287 -10.065 1.00 78.12 127 GLY A N 1
ATOM 943 C CA . GLY A 1 127 ? 19.030 4.356 -10.360 1.00 78.12 127 GLY A CA 1
ATOM 944 C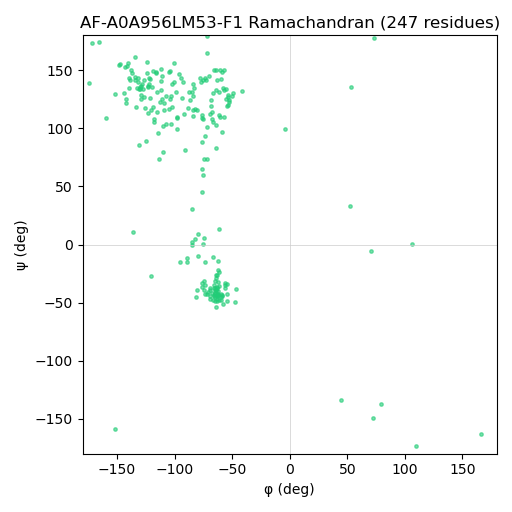 C . GLY A 1 127 ? 18.024 4.575 -9.240 1.00 78.12 127 GLY A C 1
ATOM 945 O O . GLY A 1 127 ? 18.247 4.194 -8.092 1.00 78.12 127 GLY A O 1
ATOM 946 N N . PHE A 1 128 ? 16.894 5.181 -9.581 1.00 80.75 128 PHE A N 1
ATOM 947 C CA . PHE A 1 128 ? 15.774 5.395 -8.673 1.00 80.75 128 PHE A CA 1
ATOM 948 C C . PHE A 1 128 ? 14.604 4.497 -9.073 1.00 80.75 128 PHE A C 1
ATOM 950 O O . PHE A 1 128 ? 14.109 4.582 -10.195 1.00 80.75 128 PHE A O 1
ATOM 957 N N . GLY A 1 129 ? 14.153 3.641 -8.156 1.00 77.81 129 GLY A N 1
ATOM 958 C CA . GLY A 1 129 ? 12.964 2.806 -8.314 1.00 77.81 129 GLY A CA 1
ATOM 959 C C . GLY A 1 129 ? 12.000 3.001 -7.149 1.00 77.81 129 GLY A C 1
ATOM 960 O O . GLY A 1 129 ? 12.392 2.851 -5.992 1.00 77.81 129 GLY A O 1
ATOM 961 N N . ILE A 1 130 ? 10.735 3.304 -7.439 1.00 83.69 130 ILE A N 1
ATOM 962 C CA . ILE A 1 130 ? 9.682 3.472 -6.431 1.00 83.69 130 ILE A CA 1
ATOM 963 C C . ILE A 1 130 ? 8.360 2.852 -6.893 1.00 83.69 130 ILE A C 1
ATOM 965 O O . ILE A 1 130 ? 7.914 3.053 -8.022 1.00 83.69 130 ILE A O 1
ATOM 969 N N . GLY A 1 131 ? 7.718 2.105 -5.994 1.00 84.50 131 GLY A N 1
ATOM 970 C CA . GLY A 1 131 ? 6.339 1.643 -6.146 1.00 84.50 131 GLY A CA 1
ATOM 971 C C . GLY A 1 131 ? 5.403 2.327 -5.151 1.00 84.50 131 GLY A C 1
ATOM 972 O O . GLY A 1 131 ? 5.789 2.577 -4.009 1.00 84.50 131 GLY A O 1
ATOM 973 N N . ALA A 1 132 ? 4.165 2.590 -5.559 1.00 89.25 132 ALA A N 1
ATOM 974 C CA . ALA A 1 132 ? 3.088 3.026 -4.678 1.00 89.25 132 ALA A CA 1
ATOM 975 C C . ALA A 1 132 ? 1.766 2.382 -5.114 1.00 89.25 132 ALA A C 1
ATOM 977 O O . ALA A 1 132 ? 1.352 2.510 -6.266 1.00 89.25 132 ALA A O 1
ATOM 978 N N . ASP A 1 133 ? 1.102 1.704 -4.181 1.00 90.31 133 ASP A N 1
ATOM 979 C CA . ASP A 1 133 ? -0.124 0.950 -4.427 1.00 90.31 133 ASP A CA 1
ATOM 980 C C . ASP A 1 133 ? -1.258 1.439 -3.521 1.00 90.31 133 ASP A C 1
ATOM 982 O O . ASP A 1 133 ? -1.058 1.637 -2.320 1.00 90.31 133 ASP A O 1
ATOM 986 N N . VAL A 1 134 ? -2.453 1.610 -4.089 1.00 90.94 134 VAL A N 1
ATOM 987 C CA . VAL A 1 134 ? -3.652 2.097 -3.398 1.00 90.94 134 VAL A CA 1
ATOM 988 C C . VAL A 1 134 ? -4.743 1.032 -3.455 1.00 90.94 134 VAL A C 1
ATOM 990 O O . VAL A 1 134 ? -5.209 0.679 -4.536 1.00 90.94 134 VAL A O 1
ATOM 993 N N . TYR A 1 135 ? -5.174 0.534 -2.298 1.00 92.56 135 TYR A N 1
ATOM 994 C CA . TYR A 1 135 ? -6.175 -0.531 -2.175 1.00 92.56 135 TYR A CA 1
ATOM 995 C C . TYR A 1 135 ? -7.473 -0.006 -1.571 1.00 92.56 135 TYR A C 1
ATOM 997 O O . TYR A 1 135 ? -7.445 0.896 -0.736 1.00 92.56 135 TYR A O 1
ATOM 1005 N N . TYR A 1 136 ? -8.596 -0.624 -1.933 1.00 91.94 136 TYR A N 1
ATOM 1006 C CA . TYR A 1 136 ? -9.834 -0.542 -1.166 1.00 91.94 136 TYR A CA 1
ATOM 1007 C C . TYR A 1 136 ? -9.938 -1.797 -0.290 1.00 91.94 136 TYR A C 1
ATOM 1009 O O . TYR A 1 136 ? -10.263 -2.886 -0.765 1.00 91.94 136 TYR A O 1
ATOM 1017 N N . SER A 1 137 ? -9.568 -1.655 0.979 1.00 91.50 137 SER A N 1
ATOM 1018 C CA . SER A 1 137 ? -9.511 -2.733 1.965 1.00 91.50 137 SER A CA 1
ATOM 1019 C C . SER A 1 137 ? -10.868 -2.994 2.599 1.00 91.50 137 SER A C 1
ATOM 1021 O O . SER A 1 137 ? -11.536 -2.059 3.035 1.00 91.50 137 SER A O 1
ATOM 1023 N N . TYR A 1 138 ? -11.197 -4.273 2.768 1.00 91.44 138 TYR A N 1
ATOM 1024 C CA . TYR A 1 138 ? -12.228 -4.765 3.675 1.00 91.44 138 TYR A CA 1
ATOM 1025 C C . TYR A 1 138 ? -11.546 -5.498 4.843 1.00 91.44 138 TYR A C 1
ATOM 1027 O O . TYR A 1 138 ? -10.890 -6.520 4.629 1.00 91.44 138 TYR A O 1
ATOM 1035 N N . GLU A 1 139 ? -11.680 -4.985 6.069 1.00 89.69 139 GLU A N 1
ATOM 1036 C CA . GLU A 1 139 ? -11.236 -5.638 7.307 1.00 89.69 139 GLU A CA 1
ATOM 1037 C C . GLU A 1 139 ? -12.386 -6.477 7.908 1.00 89.69 139 GLU A C 1
ATOM 1039 O O . GLU A 1 139 ? -13.381 -5.941 8.398 1.00 89.69 139 GLU A O 1
ATOM 1044 N N . PHE A 1 140 ? -12.241 -7.804 7.913 1.00 88.69 140 PHE A N 1
ATOM 1045 C CA . PHE A 1 140 ? -13.189 -8.751 8.507 1.00 88.69 140 PHE A CA 1
ATOM 1046 C C . PHE A 1 140 ? -12.713 -9.234 9.886 1.00 88.69 140 PHE A C 1
ATOM 1048 O O . PHE A 1 140 ? -11.536 -9.536 10.092 1.00 88.69 140 PHE A O 1
ATOM 1055 N N . GLY A 1 141 ? -13.649 -9.359 10.831 1.00 84.12 141 GLY A N 1
ATOM 1056 C CA . GLY A 1 141 ? -13.386 -9.752 12.221 1.00 84.12 141 GLY A CA 1
ATOM 1057 C C . GLY A 1 141 ? -13.577 -8.603 13.218 1.00 84.12 141 GLY A C 1
ATOM 1058 O O . GLY A 1 141 ? -14.070 -7.530 12.872 1.00 84.12 141 GLY A O 1
ATOM 1059 N N . ARG A 1 142 ? -13.222 -8.836 14.487 1.00 76.44 142 ARG A N 1
ATOM 1060 C CA . ARG A 1 142 ? -13.312 -7.849 15.579 1.00 76.44 142 ARG A CA 1
ATOM 1061 C C . ARG A 1 142 ? -12.111 -7.975 16.513 1.00 76.44 142 ARG A C 1
ATOM 1063 O O . ARG A 1 142 ? -11.541 -9.051 16.663 1.00 76.44 142 ARG A O 1
ATOM 1070 N N . GLY A 1 143 ? -11.759 -6.881 17.186 1.00 78.94 143 GLY A N 1
ATOM 1071 C CA . GLY A 1 143 ? -10.630 -6.852 18.114 1.00 78.94 143 GLY A CA 1
ATOM 1072 C C . GLY A 1 143 ? -9.279 -6.722 17.406 1.00 78.94 143 GLY A C 1
ATOM 1073 O O . GLY A 1 143 ? -9.132 -5.882 16.510 1.00 78.94 143 GLY A O 1
ATOM 1074 N N . VAL A 1 144 ? -8.298 -7.507 17.874 1.00 83.56 144 VAL A N 1
ATOM 1075 C CA . VAL A 1 144 ? -6.869 -7.340 17.550 1.00 83.56 144 VAL A CA 1
ATOM 1076 C C . VAL A 1 144 ? -6.493 -7.945 16.201 1.00 83.56 144 VAL A C 1
ATOM 1078 O O . VAL A 1 144 ? -5.814 -7.280 15.426 1.00 83.56 144 VAL A O 1
ATOM 1081 N N . THR A 1 145 ? -6.943 -9.163 15.900 1.00 88.31 145 THR A N 1
ATOM 1082 C CA . THR A 1 145 ? -6.639 -9.843 14.631 1.00 88.31 145 THR A CA 1
ATOM 1083 C C . THR A 1 145 ? -7.799 -9.681 13.657 1.00 88.31 145 THR A C 1
ATOM 1085 O O . THR A 1 145 ? -8.952 -9.915 14.022 1.00 88.31 145 THR A O 1
ATOM 1088 N N . ARG A 1 146 ? -7.504 -9.288 12.416 1.00 89.06 146 ARG A N 1
ATOM 1089 C CA . ARG A 1 146 ? -8.490 -9.119 11.335 1.00 89.06 146 ARG A CA 1
ATOM 1090 C C . ARG A 1 146 ? -7.980 -9.755 10.052 1.00 89.06 146 ARG A C 1
ATOM 1092 O O . ARG A 1 146 ? -6.795 -9.637 9.745 1.00 89.06 146 ARG A O 1
ATOM 1099 N N . LEU A 1 147 ? -8.873 -10.387 9.301 1.00 91.94 147 LEU A N 1
ATOM 1100 C CA . LEU A 1 147 ? -8.624 -10.764 7.912 1.00 91.94 147 LEU A CA 1
ATOM 1101 C C . LEU A 1 147 ? -8.776 -9.509 7.045 1.00 91.94 147 LEU A C 1
ATOM 1103 O O . LEU A 1 147 ? -9.684 -8.714 7.272 1.00 91.94 147 LEU A O 1
ATOM 1107 N N . ILE A 1 148 ? -7.910 -9.331 6.056 1.00 92.00 148 ILE A N 1
ATOM 1108 C CA . ILE A 1 148 ? -8.019 -8.272 5.053 1.00 92.00 148 ILE A CA 1
ATOM 1109 C C . ILE A 1 148 ? -8.073 -8.894 3.671 1.00 92.00 148 ILE A C 1
ATOM 1111 O O . ILE A 1 148 ? -7.298 -9.796 3.360 1.00 92.00 148 ILE A O 1
ATOM 1115 N N . ILE A 1 149 ? -8.947 -8.352 2.832 1.00 94.44 149 ILE A N 1
ATOM 1116 C CA . ILE A 1 149 ? -8.922 -8.531 1.382 1.00 94.44 149 ILE A CA 1
ATOM 1117 C C . ILE A 1 149 ? -9.217 -7.185 0.714 1.00 94.44 149 ILE A C 1
ATOM 1119 O O . ILE A 1 149 ? -9.918 -6.351 1.288 1.00 94.44 149 ILE A O 1
ATOM 1123 N N . GLY A 1 150 ? -8.679 -6.938 -0.477 1.00 93.06 150 GLY A N 1
ATOM 1124 C CA . GLY A 1 150 ? -9.034 -5.741 -1.237 1.00 93.06 150 GLY A CA 1
ATOM 1125 C C . GLY A 1 150 ? -8.421 -5.692 -2.637 1.00 93.06 150 GLY A C 1
ATOM 1126 O O . GLY A 1 150 ? -7.245 -6.044 -2.784 1.00 93.06 150 GLY A O 1
ATOM 1127 N N . PRO A 1 151 ? -9.172 -5.245 -3.661 1.00 94.88 151 PRO A N 1
ATOM 1128 C CA . PRO A 1 151 ? -8.595 -4.819 -4.930 1.00 94.88 151 PRO A CA 1
ATOM 1129 C C . PRO A 1 151 ? -7.866 -3.478 -4.761 1.00 94.88 151 PRO A C 1
ATOM 1131 O O . PRO A 1 151 ? -8.079 -2.748 -3.790 1.00 94.88 151 PRO A O 1
ATOM 1134 N N . GLY A 1 152 ? -7.034 -3.123 -5.731 1.00 92.75 152 GLY A N 1
ATOM 1135 C CA . GLY A 1 152 ? -6.340 -1.847 -5.766 1.00 92.75 152 GLY A CA 1
ATOM 1136 C C . GLY A 1 152 ? -5.724 -1.528 -7.122 1.00 92.75 152 GLY A C 1
ATOM 1137 O O . GLY A 1 152 ? -5.706 -2.349 -8.043 1.00 92.75 152 GLY A O 1
ATOM 1138 N N . LEU A 1 153 ? -5.185 -0.317 -7.217 1.00 89.56 153 LEU A N 1
ATOM 1139 C CA . LEU A 1 153 ? -4.426 0.175 -8.360 1.00 89.56 153 LEU A CA 1
ATOM 1140 C C . LEU A 1 153 ? -3.018 0.546 -7.907 1.00 89.56 153 LEU A C 1
ATOM 1142 O O . LEU A 1 153 ? -2.828 1.170 -6.862 1.00 89.56 153 LEU A O 1
ATOM 1146 N N . GLY A 1 154 ? -2.035 0.133 -8.694 1.00 88.44 154 GLY A N 1
ATOM 1147 C CA . GLY A 1 154 ? -0.624 0.278 -8.392 1.00 88.44 154 GLY A CA 1
ATOM 1148 C C . GLY A 1 154 ? 0.135 1.019 -9.473 1.00 88.44 154 GLY A C 1
ATOM 1149 O O . GLY A 1 154 ? -0.155 0.885 -10.660 1.00 88.44 154 GLY A O 1
ATOM 1150 N N . PHE A 1 155 ? 1.151 1.761 -9.055 1.00 86.56 155 PHE A N 1
ATOM 1151 C CA . PHE A 1 155 ? 2.049 2.492 -9.937 1.00 86.56 155 PHE A CA 1
ATOM 1152 C C . PHE A 1 155 ? 3.486 2.170 -9.546 1.00 86.56 155 PHE A C 1
ATOM 1154 O O . PHE A 1 155 ? 3.831 2.179 -8.363 1.00 86.56 155 PHE A O 1
ATOM 1161 N N . ALA A 1 156 ? 4.327 1.882 -10.532 1.00 82.25 156 ALA A N 1
ATOM 1162 C CA . ALA A 1 156 ? 5.766 1.773 -10.341 1.00 82.25 156 ALA A CA 1
ATOM 1163 C C . ALA A 1 156 ? 6.488 2.672 -11.343 1.00 82.25 156 ALA A C 1
ATOM 1165 O O . ALA A 1 156 ? 6.069 2.784 -12.496 1.00 82.25 156 ALA A O 1
ATOM 1166 N N . VAL A 1 157 ? 7.563 3.308 -10.884 1.00 80.69 157 VAL A N 1
ATOM 1167 C CA . VAL A 1 157 ? 8.427 4.176 -11.684 1.00 80.69 157 VAL A CA 1
ATOM 1168 C C . VAL A 1 157 ? 9.872 3.766 -11.446 1.00 80.69 157 VAL A C 1
ATOM 1170 O O . VAL A 1 157 ? 10.290 3.572 -10.304 1.00 80.69 157 VAL A O 1
ATOM 1173 N N . SER A 1 158 ? 10.627 3.648 -12.530 1.00 79.12 158 SER A N 1
ATOM 1174 C CA . SER A 1 158 ? 12.066 3.431 -12.541 1.00 79.12 158 SER A CA 1
ATOM 1175 C C . SER A 1 158 ? 12.725 4.436 -13.482 1.00 79.12 158 SER A C 1
ATOM 1177 O O . SER A 1 158 ? 12.259 4.648 -14.601 1.00 79.12 158 SER A O 1
ATOM 1179 N N . VAL A 1 159 ? 13.827 5.024 -13.023 1.00 78.12 159 VAL A N 1
ATOM 1180 C CA . VAL A 1 159 ? 14.765 5.806 -13.834 1.00 78.12 159 VAL A CA 1
ATOM 1181 C C . VAL A 1 159 ? 16.166 5.261 -13.566 1.00 78.12 159 VAL A C 1
ATOM 1183 O O . VAL A 1 159 ? 16.562 5.157 -12.404 1.00 78.12 159 VAL A O 1
ATOM 1186 N N . ALA A 1 160 ? 16.886 4.865 -14.612 1.00 78.31 160 ALA A N 1
ATOM 1187 C CA . ALA A 1 160 ? 18.222 4.274 -14.528 1.00 78.31 160 ALA A CA 1
ATOM 1188 C C . ALA A 1 160 ? 19.003 4.581 -15.809 1.00 78.31 160 ALA A C 1
ATOM 1190 O O . ALA A 1 160 ? 18.485 4.350 -16.904 1.00 78.31 160 ALA A O 1
ATOM 1191 N N . ASP A 1 161 ? 20.228 5.095 -15.665 1.00 79.44 161 ASP A N 1
ATOM 1192 C CA . ASP A 1 161 ? 21.006 5.685 -16.762 1.00 79.44 161 ASP A CA 1
ATOM 1193 C C . ASP A 1 161 ? 20.101 6.610 -17.623 1.00 79.44 161 ASP A C 1
ATOM 1195 O O . ASP A 1 161 ? 19.292 7.363 -17.076 1.00 79.44 161 ASP A O 1
ATOM 1199 N N . ASP A 1 162 ? 20.158 6.516 -18.954 1.00 74.81 162 ASP A N 1
ATOM 1200 C CA . ASP A 1 162 ? 19.312 7.287 -19.883 1.00 74.81 162 ASP A CA 1
ATOM 1201 C C . ASP A 1 162 ? 17.931 6.647 -20.149 1.00 74.81 162 ASP A C 1
ATOM 1203 O O . ASP A 1 162 ? 17.400 6.739 -21.264 1.00 74.81 162 ASP A O 1
ATOM 1207 N N . ARG A 1 163 ? 17.358 5.912 -19.182 1.00 69.56 163 ARG A N 1
ATOM 1208 C CA . ARG A 1 163 ? 16.113 5.142 -19.370 1.00 69.56 163 ARG A CA 1
ATOM 1209 C C . ARG A 1 163 ? 15.063 5.420 -18.307 1.00 69.56 163 ARG A C 1
ATOM 1211 O O . ARG A 1 163 ? 15.354 5.434 -17.113 1.00 69.56 163 ARG A O 1
ATOM 1218 N N . ALA A 1 164 ? 13.814 5.534 -18.756 1.00 72.25 164 ALA A N 1
ATOM 1219 C CA . ALA A 1 164 ? 12.639 5.664 -17.902 1.00 72.25 164 ALA A CA 1
ATOM 1220 C C . ALA A 1 164 ? 11.628 4.544 -18.189 1.00 72.25 164 ALA A C 1
ATOM 1222 O O . ALA A 1 164 ? 11.341 4.205 -19.342 1.00 72.25 164 ALA A O 1
ATOM 1223 N N . LEU A 1 165 ? 11.081 3.981 -17.114 1.00 72.75 165 LEU A N 1
ATOM 1224 C CA . LEU A 1 165 ? 10.098 2.904 -17.114 1.00 72.75 165 LEU A CA 1
ATOM 1225 C C . LEU A 1 165 ? 8.969 3.246 -16.140 1.00 72.75 165 LEU A C 1
ATOM 1227 O O . LEU A 1 165 ? 9.186 3.355 -14.935 1.00 72.75 165 LEU A O 1
ATOM 1231 N N . GLY A 1 166 ? 7.753 3.373 -16.663 1.00 76.94 166 GLY A N 1
ATOM 1232 C CA . GLY A 1 166 ? 6.531 3.359 -15.862 1.00 76.94 166 GLY A CA 1
ATOM 1233 C C . GLY A 1 166 ? 5.862 1.986 -15.926 1.00 76.94 166 GLY A C 1
ATOM 1234 O O . GLY A 1 166 ? 6.033 1.254 -16.898 1.00 76.94 166 GLY A O 1
ATOM 1235 N N . ALA A 1 167 ? 5.061 1.644 -14.921 1.00 78.06 167 ALA A N 1
ATOM 1236 C CA . ALA A 1 167 ? 4.120 0.530 -14.992 1.00 78.06 167 ALA A CA 1
ATOM 1237 C C . ALA A 1 167 ? 2.830 0.867 -14.238 1.00 78.06 167 ALA A C 1
ATOM 1239 O O . ALA A 1 167 ? 2.872 1.271 -13.072 1.00 78.06 167 ALA A O 1
ATOM 1240 N N . ALA A 1 168 ? 1.690 0.650 -14.893 1.00 82.50 168 ALA A N 1
ATOM 1241 C CA . ALA A 1 168 ? 0.380 0.649 -14.252 1.00 82.50 168 ALA A CA 1
ATOM 1242 C C . ALA A 1 168 ? 0.029 -0.789 -13.851 1.00 82.50 168 ALA A C 1
ATOM 1244 O O . ALA A 1 168 ? 0.317 -1.735 -14.586 1.00 82.50 168 ALA A O 1
ATOM 1245 N N . ARG A 1 169 ? -0.562 -0.977 -12.671 1.00 82.88 169 ARG A N 1
ATOM 1246 C CA . ARG A 1 169 ? -0.813 -2.303 -12.097 1.00 82.88 169 ARG A CA 1
ATOM 1247 C C . ARG A 1 169 ? -2.238 -2.417 -11.577 1.00 82.88 169 ARG A C 1
ATOM 1249 O O . ARG A 1 169 ? -2.699 -1.551 -10.840 1.00 82.88 169 ARG A O 1
ATOM 1256 N N . VAL A 1 170 ? -2.902 -3.523 -11.892 1.00 86.31 170 VAL A N 1
ATOM 1257 C CA . VAL A 1 170 ? -4.062 -3.990 -11.125 1.00 86.31 170 VAL A CA 1
ATOM 1258 C C . VAL A 1 170 ? -3.502 -4.861 -10.010 1.00 86.31 170 VAL A C 1
ATOM 1260 O O . VAL A 1 170 ? -2.831 -5.857 -10.278 1.00 86.31 170 VAL A O 1
ATOM 1263 N N . VAL A 1 171 ? -3.717 -4.465 -8.760 1.00 90.12 171 VAL A N 1
ATOM 1264 C CA . VAL A 1 171 ? -3.169 -5.159 -7.587 1.00 90.12 171 VAL A CA 1
ATOM 1265 C C . VAL A 1 171 ? -4.298 -5.726 -6.737 1.00 90.12 171 VAL A C 1
ATOM 1267 O O . VAL A 1 171 ? -5.391 -5.168 -6.662 1.00 90.12 171 VAL A O 1
ATOM 1270 N N . GLY A 1 172 ? -4.034 -6.841 -6.072 1.00 91.44 172 GLY A N 1
ATOM 1271 C CA . GLY A 1 172 ? -4.870 -7.367 -5.005 1.00 91.44 172 GLY A CA 1
ATOM 1272 C C . GLY A 1 172 ? -4.046 -7.548 -3.740 1.00 91.44 172 GLY A C 1
ATOM 1273 O O . GLY A 1 172 ? -2.824 -7.688 -3.781 1.00 91.44 172 GLY A O 1
ATOM 1274 N N . GLN A 1 173 ? -4.717 -7.562 -2.598 1.00 93.81 173 GLN A N 1
ATOM 1275 C CA . GLN A 1 173 ? -4.127 -8.004 -1.342 1.00 93.81 173 GLN A CA 1
ATOM 1276 C C . GLN A 1 173 ? -5.091 -8.940 -0.617 1.00 93.81 173 GLN A C 1
ATOM 1278 O O . GLN A 1 173 ? -6.304 -8.723 -0.632 1.00 93.81 173 GLN A O 1
ATOM 1283 N N . ALA A 1 174 ? -4.535 -9.943 0.050 1.00 93.69 174 ALA A N 1
ATOM 1284 C CA . ALA A 1 174 ? -5.220 -10.769 1.036 1.00 93.69 174 ALA A CA 1
ATOM 1285 C C . ALA A 1 174 ? -4.254 -11.040 2.199 1.00 93.69 174 ALA A C 1
ATOM 1287 O O . ALA A 1 174 ? -3.053 -11.181 1.970 1.00 93.69 174 ALA A O 1
ATOM 1288 N N . GLY A 1 175 ? -4.722 -11.093 3.444 1.00 93.69 175 GLY A N 1
ATOM 1289 C CA . GLY A 1 175 ? -3.820 -11.316 4.575 1.00 93.69 175 GLY A CA 1
ATOM 1290 C C . GLY A 1 175 ? -4.410 -11.031 5.948 1.00 93.69 175 GLY A C 1
ATOM 1291 O O . GLY A 1 175 ? -5.622 -10.933 6.112 1.00 93.69 175 GLY A O 1
ATOM 1292 N N . LEU A 1 176 ? -3.537 -10.894 6.942 1.00 93.75 176 LEU A N 1
ATOM 1293 C CA . LEU A 1 176 ? -3.892 -10.659 8.341 1.00 93.75 176 LEU A CA 1
ATOM 1294 C C . LEU A 1 176 ? -3.392 -9.292 8.822 1.00 93.75 176 LEU A C 1
ATOM 1296 O O . LEU A 1 176 ? -2.339 -8.813 8.406 1.00 93.75 176 LEU A O 1
ATOM 1300 N N . SER A 1 177 ? -4.139 -8.680 9.736 1.00 91.06 177 SER A N 1
ATOM 1301 C CA . SER A 1 177 ? -3.834 -7.389 10.356 1.00 91.06 177 SER A CA 1
ATOM 1302 C C . SER A 1 177 ? -3.914 -7.501 11.873 1.00 91.06 177 SER A C 1
ATOM 1304 O O . SER A 1 177 ? -4.915 -7.980 12.406 1.00 91.06 177 SER A O 1
ATOM 1306 N N . LEU A 1 178 ? -2.857 -7.059 12.554 1.00 90.50 178 LEU A N 1
ATOM 1307 C CA . LEU A 1 178 ? -2.723 -7.014 14.007 1.00 90.50 178 LEU A CA 1
ATOM 1308 C C . LEU A 1 178 ? -2.816 -5.555 14.468 1.00 90.50 178 LEU A C 1
ATOM 1310 O O . LEU A 1 178 ? -1.872 -4.776 14.310 1.00 90.50 178 LEU A O 1
ATOM 1314 N N . VAL A 1 179 ? -3.969 -5.190 15.030 1.00 85.94 179 VAL A N 1
ATOM 1315 C CA . VAL A 1 179 ? -4.321 -3.839 15.488 1.00 85.94 179 VAL A CA 1
ATOM 1316 C C . VAL A 1 179 ? -4.479 -3.850 17.018 1.00 85.94 179 VAL A C 1
ATOM 1318 O O . VAL A 1 179 ? -5.545 -4.222 17.516 1.00 85.94 179 VAL A O 1
ATOM 1321 N N . PRO A 1 180 ? -3.454 -3.477 17.808 1.00 82.56 180 PRO A N 1
ATOM 1322 C CA . PRO A 1 180 ? -3.577 -3.442 19.265 1.00 82.56 180 PRO A CA 1
ATOM 1323 C C . PRO A 1 180 ? -4.709 -2.504 19.721 1.00 82.56 180 PRO A C 1
ATOM 1325 O O . PRO A 1 180 ? -5.008 -1.501 19.065 1.00 82.56 180 PRO A O 1
ATOM 1328 N N . ARG A 1 181 ? -5.359 -2.816 20.853 1.00 79.12 181 ARG A N 1
ATOM 1329 C CA . ARG A 1 181 ? -6.462 -1.991 21.385 1.00 79.12 181 ARG A CA 1
ATOM 1330 C C . ARG A 1 181 ? -5.987 -0.548 21.605 1.00 79.12 181 ARG A C 1
ATOM 1332 O O . ARG A 1 181 ? -4.906 -0.326 22.136 1.00 79.12 181 ARG A O 1
ATOM 1339 N N . GLY A 1 182 ? -6.781 0.423 21.152 1.00 73.25 182 GLY A N 1
ATOM 1340 C CA . GLY A 1 182 ? -6.457 1.856 21.225 1.00 73.25 182 GLY A CA 1
ATOM 1341 C C . GLY A 1 182 ? -5.325 2.348 20.303 1.00 73.25 182 GLY A C 1
ATOM 1342 O O . GLY A 1 182 ? -5.097 3.556 20.227 1.00 73.25 182 GLY A O 1
ATOM 1343 N N . ALA A 1 183 ? -4.623 1.471 19.575 1.00 73.94 183 ALA A N 1
ATOM 1344 C CA . ALA A 1 183 ? -3.469 1.876 18.778 1.00 73.94 183 ALA A CA 1
ATOM 1345 C C . ALA A 1 183 ? -3.854 2.622 17.488 1.00 73.94 183 ALA A C 1
ATOM 1347 O O . ALA A 1 183 ? -4.773 2.248 16.758 1.00 73.94 183 ALA A O 1
ATOM 1348 N N . LYS A 1 184 ? -3.061 3.649 17.155 1.00 83.50 184 LYS A N 1
ATOM 1349 C CA . LYS A 1 184 ? -3.077 4.324 15.840 1.00 83.50 184 LYS A CA 1
ATOM 1350 C C . LYS A 1 184 ? -2.206 3.610 14.792 1.00 83.50 184 LYS A C 1
ATOM 1352 O O . LYS A 1 184 ? -2.127 4.074 13.652 1.00 83.50 184 LYS A O 1
ATOM 1357 N N . PHE A 1 185 ? -1.572 2.511 15.198 1.00 86.56 185 PHE A N 1
ATOM 1358 C CA . PHE A 1 185 ? -0.632 1.689 14.445 1.00 86.56 185 PHE A CA 1
ATOM 1359 C C . PHE A 1 185 ? -1.176 0.263 14.284 1.00 86.56 185 PHE A C 1
ATOM 1361 O O . PHE A 1 185 ? -1.849 -0.238 15.185 1.00 86.56 185 PHE A O 1
ATOM 1368 N N . SER A 1 186 ? -0.840 -0.411 13.183 1.00 87.62 186 SER A N 1
ATOM 1369 C CA . SER A 1 186 ? -1.008 -1.863 13.057 1.00 87.62 186 SER A CA 1
ATOM 1370 C C . SER A 1 186 ? 0.138 -2.502 12.275 1.00 87.62 186 SER A C 1
ATOM 1372 O O . SER A 1 186 ? 0.716 -1.873 11.384 1.00 87.62 186 SER A O 1
ATOM 1374 N N . PHE A 1 187 ? 0.407 -3.772 12.568 1.00 91.31 187 PHE A N 1
ATOM 1375 C CA . PHE A 1 187 ? 1.254 -4.638 11.746 1.00 91.31 187 PHE A CA 1
ATOM 1376 C C . PHE A 1 187 ? 0.382 -5.486 10.809 1.00 91.31 187 PHE A C 1
ATOM 1378 O O . PHE A 1 187 ? -0.729 -5.852 11.189 1.00 91.31 187 PHE A O 1
ATOM 1385 N N . GLN A 1 188 ? 0.846 -5.804 9.598 1.00 91.62 188 GLN A N 1
ATOM 1386 C CA . GLN A 1 188 ? 0.097 -6.631 8.641 1.00 91.62 188 GLN A CA 1
ATOM 1387 C C . GLN A 1 188 ? 0.978 -7.672 7.951 1.00 91.62 188 GLN A C 1
ATOM 1389 O O . GLN A 1 188 ? 2.145 -7.410 7.681 1.00 91.62 188 GLN A O 1
ATOM 1394 N N . LEU A 1 189 ? 0.396 -8.827 7.625 1.00 91.81 189 LEU A N 1
ATOM 1395 C CA . LEU A 1 189 ? 1.047 -9.954 6.958 1.00 91.81 189 LEU A CA 1
ATOM 1396 C C . LEU A 1 189 ? 0.248 -10.322 5.703 1.00 91.81 189 LEU A C 1
ATOM 1398 O O . LEU A 1 189 ? -0.931 -10.656 5.814 1.00 91.81 189 LEU A O 1
ATOM 1402 N N . LEU A 1 190 ? 0.848 -10.197 4.517 1.00 91.62 190 LEU A N 1
ATOM 1403 C CA . LEU A 1 190 ? 0.102 -10.057 3.259 1.00 91.62 190 LEU A CA 1
ATOM 1404 C C . LEU A 1 190 ? 0.597 -10.998 2.150 1.00 91.62 190 LEU A C 1
ATOM 1406 O O . LEU A 1 190 ? 1.799 -11.197 1.969 1.00 91.62 190 LEU A O 1
ATOM 1410 N N . GLY A 1 191 ? -0.344 -11.507 1.359 1.00 90.06 191 GLY A N 1
ATOM 1411 C CA . GLY A 1 191 ? -0.133 -11.987 -0.004 1.00 90.06 191 GLY A CA 1
ATOM 1412 C C . GLY A 1 191 ? -0.635 -10.945 -1.009 1.00 90.06 191 GLY A C 1
ATOM 1413 O O . GLY A 1 191 ? -1.688 -10.337 -0.793 1.00 90.06 191 GLY A O 1
ATOM 1414 N N . ARG A 1 192 ? 0.115 -10.712 -2.092 1.00 86.62 192 ARG A N 1
ATOM 1415 C CA . ARG A 1 192 ? -0.176 -9.657 -3.082 1.00 86.62 192 ARG A CA 1
ATOM 1416 C C . ARG A 1 192 ? -0.142 -10.146 -4.532 1.00 86.62 192 ARG A C 1
ATOM 1418 O O . ARG A 1 192 ? 0.900 -10.031 -5.182 1.00 86.62 192 ARG A O 1
ATOM 1425 N N . PRO A 1 193 ? -1.253 -10.693 -5.059 1.00 86.19 193 PRO A N 1
ATOM 1426 C CA . PRO A 1 193 ? -1.388 -10.915 -6.492 1.00 86.19 193 PRO A CA 1
ATOM 1427 C C . PRO A 1 193 ? -1.351 -9.584 -7.258 1.00 86.19 193 PRO A C 1
ATOM 1429 O O . PRO A 1 193 ? -1.925 -8.594 -6.800 1.00 86.19 193 PRO A O 1
ATOM 1432 N N . TYR A 1 194 ? -0.716 -9.544 -8.430 1.00 84.25 194 TYR A N 1
ATOM 1433 C CA . TYR A 1 194 ? -0.788 -8.370 -9.308 1.00 84.25 194 TYR A CA 1
ATOM 1434 C C . TYR A 1 194 ? -0.720 -8.704 -10.800 1.00 84.25 194 TYR A C 1
ATOM 1436 O O . TYR A 1 194 ? -0.146 -9.706 -11.219 1.00 84.25 194 TYR A O 1
ATOM 1444 N N . PHE A 1 195 ? -1.273 -7.811 -11.610 1.00 80.38 195 PHE A N 1
ATOM 1445 C CA . PHE A 1 195 ? -1.098 -7.774 -13.054 1.00 80.38 195 PHE A CA 1
ATOM 1446 C C . PHE A 1 195 ? -0.507 -6.416 -13.434 1.00 80.38 195 PHE A C 1
ATOM 1448 O O . PHE A 1 195 ? -1.044 -5.384 -13.029 1.00 80.38 195 PHE A O 1
ATOM 1455 N N . ALA A 1 196 ? 0.607 -6.400 -14.165 1.00 77.69 196 ALA A N 1
ATOM 1456 C CA . ALA A 1 196 ? 1.304 -5.174 -14.549 1.00 77.69 196 ALA A CA 1
ATOM 1457 C C . ALA A 1 196 ? 1.291 -4.969 -16.068 1.00 77.69 196 ALA A C 1
ATOM 1459 O O . ALA A 1 196 ? 1.670 -5.864 -16.822 1.00 77.69 196 ALA A O 1
ATOM 1460 N N . VAL A 1 197 ? 0.917 -3.762 -16.491 1.00 74.88 197 VAL A N 1
ATOM 1461 C CA . VAL A 1 197 ? 1.035 -3.274 -17.867 1.00 74.88 197 VAL A CA 1
ATOM 1462 C C . VAL A 1 197 ? 2.209 -2.302 -17.919 1.00 74.88 197 VAL A C 1
ATOM 1464 O O . VAL A 1 197 ? 2.197 -1.260 -17.256 1.00 74.88 197 VAL A O 1
ATOM 1467 N N . VAL A 1 198 ? 3.232 -2.653 -18.699 1.00 73.25 198 VAL A N 1
ATOM 1468 C CA . VAL A 1 198 ? 4.430 -1.829 -18.912 1.00 73.25 198 VAL A CA 1
ATOM 1469 C C . VAL A 1 198 ? 4.328 -1.152 -20.289 1.00 73.25 198 VAL A C 1
ATOM 1471 O O . VAL A 1 198 ? 4.522 -1.838 -21.298 1.00 73.25 198 VAL A O 1
ATOM 1474 N N . PRO A 1 199 ? 4.006 0.158 -20.368 1.00 62.12 199 PRO A N 1
ATOM 1475 C CA . PRO A 1 199 ? 3.860 0.917 -21.615 1.00 62.12 199 PRO A CA 1
ATOM 1476 C C . PRO A 1 199 ? 5.212 1.262 -22.276 1.00 62.12 199 PRO A C 1
ATOM 1478 O O . PRO A 1 199 ? 5.536 2.431 -22.482 1.00 62.12 199 PRO A O 1
ATOM 1481 N N . GLY A 1 200 ? 5.991 0.232 -22.620 1.00 59.56 200 GLY A N 1
ATOM 1482 C CA . GLY A 1 200 ? 7.295 0.349 -23.279 1.00 59.56 200 GLY A CA 1
ATOM 1483 C C . GLY A 1 200 ? 8.439 0.849 -22.385 1.00 59.56 200 GLY A C 1
ATOM 1484 O O . GLY A 1 200 ? 8.253 1.154 -21.209 1.00 59.56 200 GLY A O 1
ATOM 1485 N N . THR A 1 201 ? 9.635 0.916 -22.974 1.00 62.69 201 THR A N 1
ATOM 1486 C CA . THR A 1 201 ? 10.850 1.490 -22.373 1.00 62.69 201 THR A CA 1
ATOM 1487 C C . THR A 1 201 ? 11.189 2.775 -23.115 1.00 62.69 201 THR A C 1
ATOM 1489 O O . THR A 1 201 ? 11.357 2.729 -24.333 1.00 62.69 201 THR A O 1
ATOM 1492 N N . TYR A 1 202 ? 11.336 3.891 -22.404 1.00 64.94 202 TYR A N 1
ATOM 1493 C CA . TYR A 1 202 ? 11.778 5.158 -22.993 1.00 64.94 202 TYR A CA 1
ATOM 1494 C C . TYR A 1 202 ? 13.294 5.308 -22.825 1.00 64.94 202 TYR A C 1
ATOM 1496 O O . TYR A 1 202 ? 13.850 4.885 -21.808 1.00 64.94 202 TYR A O 1
ATOM 1504 N N . THR A 1 203 ? 13.964 5.887 -23.823 1.00 68.69 203 THR A N 1
ATOM 1505 C CA . THR A 1 203 ? 15.431 6.004 -23.890 1.00 68.69 203 THR A CA 1
ATOM 1506 C C . THR A 1 203 ? 15.859 7.374 -24.415 1.00 68.69 203 THR A C 1
ATOM 1508 O O . THR A 1 203 ? 15.252 7.861 -25.369 1.00 68.69 203 THR A O 1
ATOM 1511 N N . GLY A 1 204 ? 16.929 7.954 -23.867 1.00 68.31 204 GLY A N 1
ATOM 1512 C CA . GLY A 1 204 ? 17.447 9.263 -24.290 1.00 68.31 204 GLY A CA 1
ATOM 1513 C C . GLY A 1 204 ? 16.551 10.419 -23.837 1.00 68.31 204 GLY A C 1
ATOM 1514 O O . GLY A 1 204 ? 15.884 10.320 -22.810 1.00 68.31 204 GLY A O 1
ATOM 1515 N N . GLU A 1 205 ? 16.492 11.511 -24.601 1.00 63.06 205 GLU A N 1
ATOM 1516 C CA . GLU A 1 205 ? 15.728 12.721 -24.234 1.00 63.06 205 GLU A CA 1
ATOM 1517 C C . GLU A 1 205 ? 14.237 12.430 -23.968 1.00 63.06 205 GLU A C 1
ATOM 1519 O O . GLU A 1 205 ? 13.668 12.915 -22.988 1.00 63.06 205 GLU A O 1
ATOM 1524 N N . ALA A 1 206 ? 13.634 11.522 -24.744 1.00 57.22 206 ALA A N 1
ATOM 1525 C CA . ALA A 1 206 ? 12.261 11.055 -24.538 1.00 57.22 206 ALA A CA 1
ATOM 1526 C C . ALA A 1 206 ? 12.043 10.358 -23.176 1.00 57.22 206 ALA A C 1
ATOM 1528 O O . ALA A 1 206 ? 10.923 10.330 -22.669 1.00 57.22 206 ALA A O 1
ATOM 1529 N N . ALA A 1 207 ? 13.088 9.808 -22.543 1.00 61.53 207 ALA A N 1
ATOM 1530 C CA . ALA A 1 207 ? 12.991 9.285 -21.179 1.00 61.53 207 ALA A CA 1
ATOM 1531 C C . ALA A 1 207 ? 12.812 10.411 -20.149 1.00 61.53 207 ALA A C 1
ATOM 1533 O O . ALA A 1 207 ? 12.024 10.257 -19.216 1.00 61.53 207 ALA A O 1
ATOM 1534 N N . ALA A 1 208 ? 13.494 11.546 -20.333 1.00 57.91 208 ALA A N 1
ATOM 1535 C CA . ALA A 1 208 ? 13.357 12.713 -19.465 1.00 57.91 208 ALA A CA 1
ATOM 1536 C C . ALA A 1 208 ? 11.996 13.406 -19.654 1.00 57.91 208 ALA A C 1
ATOM 1538 O O . ALA A 1 208 ? 11.351 13.760 -18.667 1.00 57.91 208 ALA A O 1
ATOM 1539 N N . GLU A 1 209 ? 11.523 13.533 -20.899 1.00 54.81 209 GLU A N 1
ATOM 1540 C CA . GLU A 1 209 ? 10.213 14.127 -21.199 1.00 54.81 209 GLU A CA 1
ATOM 1541 C C . GLU A 1 209 ? 9.039 13.243 -20.740 1.00 54.81 209 GLU A C 1
ATOM 1543 O O . GLU A 1 209 ? 8.041 13.757 -20.230 1.00 54.81 209 GLU A O 1
ATOM 1548 N N . HIS A 1 210 ? 9.146 11.913 -20.851 1.00 53.97 210 HIS A N 1
ATOM 1549 C CA . HIS A 1 210 ? 8.058 11.005 -20.466 1.00 53.97 210 HIS A CA 1
ATOM 1550 C C . HIS A 1 210 ? 8.085 10.545 -18.999 1.00 53.97 210 HIS A C 1
ATOM 1552 O O . HIS A 1 210 ? 7.048 10.120 -18.480 1.00 53.97 210 HIS A O 1
ATOM 1558 N N . ALA A 1 211 ? 9.198 10.716 -18.274 1.00 53.41 211 ALA A N 1
ATOM 1559 C CA . ALA A 1 211 ? 9.265 10.495 -16.825 1.00 53.41 211 ALA A CA 1
ATOM 1560 C C . ALA A 1 211 ? 8.116 11.157 -16.019 1.00 53.41 211 ALA A C 1
ATOM 1562 O O . ALA A 1 211 ? 7.475 10.440 -15.242 1.00 53.41 211 ALA A O 1
ATOM 1563 N N . PRO A 1 212 ? 7.763 12.453 -16.185 1.00 51.06 212 PRO A N 1
ATOM 1564 C CA . PRO A 1 212 ? 6.650 13.070 -15.451 1.00 51.06 212 PRO A CA 1
ATOM 1565 C C . PRO A 1 212 ? 5.270 12.462 -15.757 1.00 51.06 212 PRO A C 1
ATOM 1567 O O . PRO A 1 212 ? 4.402 12.472 -14.884 1.00 51.06 212 PRO A O 1
ATOM 1570 N N . TYR A 1 213 ? 5.059 11.867 -16.937 1.00 49.84 213 TYR A N 1
ATOM 1571 C CA . TYR A 1 213 ? 3.790 11.211 -17.292 1.00 49.84 213 TYR A CA 1
ATOM 1572 C C . TYR A 1 213 ? 3.587 9.871 -16.563 1.00 49.84 213 TYR A C 1
ATOM 1574 O O . TYR A 1 213 ? 2.459 9.399 -16.434 1.00 49.84 213 TYR A O 1
ATOM 1582 N N . SER A 1 214 ? 4.644 9.307 -15.964 1.00 51.47 214 SER A N 1
ATOM 1583 C CA . SER A 1 214 ? 4.534 8.222 -14.973 1.00 51.47 214 SER A CA 1
ATOM 1584 C C . SER A 1 214 ? 4.042 8.697 -13.585 1.00 51.47 214 SER A C 1
ATOM 1586 O O . SER A 1 214 ? 3.965 7.916 -12.633 1.00 51.47 214 SER A O 1
ATOM 1588 N N . GLY A 1 215 ? 3.669 9.979 -13.464 1.00 45.25 215 GLY A N 1
ATOM 1589 C CA . GLY A 1 215 ? 3.393 10.740 -12.240 1.00 45.25 215 GLY A CA 1
ATOM 1590 C C . GLY A 1 215 ? 2.256 10.273 -11.321 1.00 45.25 215 GLY A C 1
ATOM 1591 O O . GLY A 1 215 ? 1.919 10.999 -10.386 1.00 45.25 215 GLY A O 1
ATOM 1592 N N . GLY A 1 216 ? 1.710 9.064 -11.485 1.00 53.69 216 GLY A N 1
ATOM 1593 C CA . GLY A 1 216 ? 0.819 8.444 -10.494 1.00 53.69 216 GLY A CA 1
ATOM 1594 C C . GLY A 1 216 ? 1.452 8.386 -9.094 1.00 53.69 216 GLY A C 1
ATOM 1595 O O . GLY A 1 216 ? 0.776 8.626 -8.095 1.00 53.69 216 GLY A O 1
ATOM 1596 N N . VAL A 1 217 ? 2.775 8.195 -9.011 1.00 51.66 217 VAL A N 1
ATOM 1597 C CA . VAL A 1 217 ? 3.523 8.273 -7.741 1.00 51.66 217 VAL A CA 1
ATOM 1598 C C . VAL A 1 217 ? 3.543 9.698 -7.171 1.00 51.66 217 VAL A C 1
ATOM 1600 O O . VAL A 1 217 ? 3.326 9.870 -5.972 1.00 51.66 217 VAL A O 1
ATOM 1603 N N . LEU A 1 218 ? 3.732 10.731 -8.002 1.00 56.31 218 LEU A N 1
ATOM 1604 C CA . LEU A 1 218 ? 3.677 12.133 -7.559 1.00 56.31 218 LEU A CA 1
ATOM 1605 C C . LEU A 1 218 ? 2.268 12.522 -7.089 1.00 56.31 218 LEU A C 1
ATOM 1607 O O . LEU A 1 218 ? 2.133 13.215 -6.081 1.00 56.31 218 LEU A O 1
ATOM 1611 N N . PHE A 1 219 ? 1.223 12.020 -7.752 1.00 56.66 219 PHE A N 1
ATOM 1612 C CA . PHE A 1 219 ? -0.165 12.189 -7.321 1.00 56.66 219 PHE A CA 1
ATOM 1613 C C . PHE A 1 219 ? -0.430 11.530 -5.956 1.00 56.66 219 PHE A C 1
ATOM 1615 O O . PHE A 1 219 ? -0.975 12.175 -5.059 1.00 56.66 219 PHE A O 1
ATOM 1622 N N . VAL A 1 220 ? 0.011 10.282 -5.748 1.00 59.03 220 VAL A N 1
ATOM 1623 C CA . VAL A 1 220 ? -0.142 9.575 -4.460 1.00 59.03 220 VAL A CA 1
ATOM 1624 C C . VAL A 1 220 ? 0.652 10.260 -3.340 1.00 59.03 220 VAL A C 1
ATOM 1626 O O . VAL A 1 220 ? 0.117 10.458 -2.247 1.00 59.03 220 VAL A O 1
ATOM 1629 N N . LEU A 1 221 ? 1.890 10.697 -3.599 1.00 58.91 221 LEU A N 1
ATOM 1630 C CA . LEU A 1 221 ? 2.678 11.483 -2.640 1.00 58.91 221 LEU A CA 1
ATOM 1631 C C . LEU A 1 221 ? 1.999 12.825 -2.318 1.00 58.91 221 LEU A C 1
ATOM 1633 O O . LEU A 1 221 ? 1.895 13.195 -1.147 1.00 58.91 221 LEU A O 1
ATOM 1637 N N . GLY A 1 222 ? 1.465 13.515 -3.330 1.00 65.75 222 GLY A N 1
ATOM 1638 C CA . GLY A 1 222 ? 0.675 14.736 -3.169 1.00 65.75 222 GLY A CA 1
ATOM 1639 C C . GLY A 1 222 ? -0.562 14.526 -2.291 1.00 65.75 222 GLY A C 1
ATOM 1640 O O . GLY A 1 222 ? -0.801 15.315 -1.376 1.00 65.75 222 GLY A O 1
ATOM 1641 N N . LEU A 1 223 ? -1.294 13.424 -2.491 1.00 64.94 223 LEU A N 1
ATOM 1642 C CA . LEU A 1 223 ? -2.452 13.040 -1.677 1.00 64.94 223 LEU A CA 1
ATOM 1643 C C . LEU A 1 223 ? -2.066 12.796 -0.206 1.00 64.94 223 LEU A C 1
ATOM 1645 O O . LEU A 1 223 ? -2.749 13.274 0.703 1.00 64.94 223 LEU A O 1
ATOM 1649 N N . VAL A 1 224 ? -0.949 12.101 0.043 1.00 66.88 224 VAL A N 1
ATOM 1650 C CA . VAL A 1 224 ? -0.425 11.845 1.398 1.00 66.88 224 VAL A CA 1
ATOM 1651 C C . VAL A 1 224 ? 0.007 13.148 2.084 1.00 66.88 224 VAL A C 1
ATOM 1653 O O . VAL A 1 224 ? -0.365 13.387 3.236 1.00 66.88 224 VAL A O 1
ATOM 1656 N N . VAL A 1 225 ? 0.725 14.032 1.382 1.00 70.19 225 VAL A N 1
ATOM 1657 C CA . VAL A 1 225 ? 1.147 15.349 1.902 1.00 70.19 225 VAL A CA 1
ATOM 1658 C C . VAL A 1 225 ? -0.056 16.261 2.167 1.00 70.19 225 VAL A C 1
ATOM 1660 O O . VAL A 1 225 ? -0.114 16.918 3.211 1.00 70.19 225 VAL A O 1
ATOM 1663 N N . TYR A 1 226 ? -1.051 16.270 1.275 1.00 75.81 226 TYR A N 1
ATOM 1664 C CA . TYR A 1 226 ? -2.314 16.982 1.472 1.00 75.81 226 TYR A CA 1
ATOM 1665 C C . TYR A 1 226 ? -3.051 16.473 2.718 1.00 75.81 226 TYR A C 1
ATOM 1667 O O . TYR A 1 226 ? -3.442 17.267 3.580 1.00 75.81 226 TYR A O 1
ATOM 1675 N N . ARG A 1 227 ? -3.171 15.146 2.880 1.00 74.12 227 ARG A N 1
ATOM 1676 C CA . ARG A 1 227 ? -3.829 14.548 4.049 1.00 74.12 227 ARG A CA 1
ATOM 1677 C C . ARG A 1 227 ? -3.098 14.902 5.347 1.00 74.12 227 ARG A C 1
ATOM 1679 O O . ARG A 1 227 ? -3.756 15.328 6.298 1.00 74.12 227 ARG A O 1
ATOM 1686 N N . LEU A 1 228 ? -1.765 14.824 5.367 1.00 71.38 228 LEU A N 1
ATOM 1687 C CA . LEU A 1 228 ? -0.929 15.265 6.492 1.00 71.38 228 LEU A CA 1
ATOM 1688 C C . LEU A 1 228 ? -1.208 16.724 6.882 1.00 71.38 228 LEU A C 1
ATOM 1690 O O . LEU A 1 228 ? -1.465 17.005 8.053 1.00 71.38 228 LEU A O 1
ATOM 1694 N N . ARG A 1 229 ? -1.228 17.642 5.906 1.00 77.56 229 ARG A N 1
ATOM 1695 C CA . ARG A 1 229 ? -1.551 19.060 6.145 1.00 77.56 229 ARG A CA 1
ATOM 1696 C C . ARG A 1 229 ? -2.977 19.243 6.680 1.00 77.56 229 ARG A C 1
ATOM 1698 O O . ARG A 1 229 ? -3.167 20.024 7.610 1.00 77.56 229 ARG A O 1
ATOM 1705 N N . SER A 1 230 ? -3.958 18.494 6.167 1.00 76.56 230 SER A N 1
ATOM 1706 C CA . SER A 1 230 ? -5.358 18.577 6.625 1.00 76.56 230 SER A CA 1
ATOM 1707 C C . SER A 1 230 ? -5.548 18.150 8.091 1.00 76.56 230 SER A C 1
ATOM 1709 O O . SER A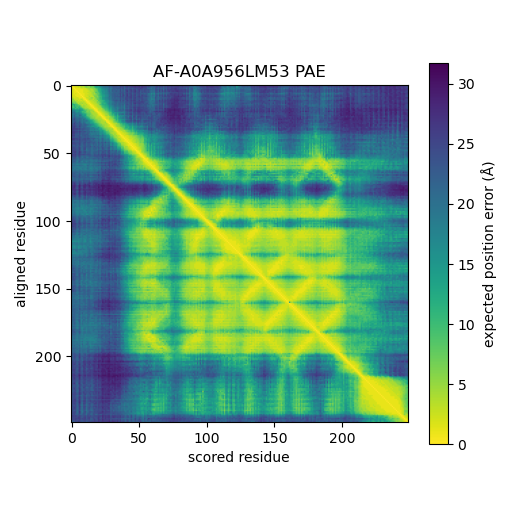 1 230 ? -6.276 18.804 8.835 1.00 76.56 230 SER A O 1
ATOM 1711 N N . GLU A 1 231 ? -4.847 17.107 8.551 1.00 77.00 231 GLU A N 1
ATOM 1712 C CA . GLU A 1 231 ? -4.903 16.678 9.956 1.00 77.00 231 GLU A CA 1
ATOM 1713 C C . GLU A 1 231 ? -4.090 17.604 10.877 1.00 77.00 231 GLU A C 1
ATOM 1715 O O . GLU A 1 231 ? -4.511 17.880 12.001 1.00 77.00 231 GLU A O 1
ATOM 1720 N N . GLN A 1 232 ? -2.979 18.177 10.395 1.00 81.25 232 GLN A N 1
ATOM 1721 C CA . GLN A 1 232 ? -2.260 19.231 11.123 1.00 81.25 232 GLN A CA 1
ATOM 1722 C C . GLN A 1 232 ? -3.104 20.506 11.301 1.00 81.25 232 GLN A C 1
ATOM 1724 O O . GLN A 1 232 ? -3.022 21.135 12.358 1.00 81.25 232 GLN A O 1
ATOM 1729 N N . ALA A 1 233 ? -3.924 20.882 10.313 1.00 84.50 233 ALA A N 1
ATOM 1730 C CA . ALA A 1 233 ? -4.854 22.008 10.419 1.00 84.50 233 ALA A CA 1
ATOM 1731 C C . ALA A 1 233 ? -5.919 21.751 11.501 1.00 84.50 233 ALA A C 1
ATOM 1733 O O . ALA A 1 233 ? -5.990 22.506 12.474 1.00 84.50 233 ALA A O 1
ATOM 1734 N N . ARG A 1 234 ? -6.623 20.614 11.422 1.00 85.00 234 ARG A N 1
ATOM 1735 C CA . ARG A 1 234 ? -7.607 20.173 12.432 1.00 85.00 234 ARG A CA 1
ATOM 1736 C C . ARG A 1 234 ? -7.023 20.124 13.846 1.00 85.00 234 ARG A C 1
ATOM 1738 O O . ARG A 1 234 ? -7.641 20.585 14.802 1.00 85.00 234 ARG A O 1
ATOM 1745 N N . ALA A 1 235 ? -5.796 19.622 13.996 1.00 83.50 235 ALA A N 1
ATOM 1746 C CA . ALA A 1 235 ? -5.109 19.588 15.288 1.00 83.50 235 ALA A CA 1
ATOM 1747 C C . ALA A 1 235 ? -4.790 20.992 15.847 1.00 83.50 235 ALA A C 1
ATOM 1749 O O . ALA A 1 235 ? -4.783 21.179 17.066 1.00 83.50 235 ALA A O 1
ATOM 1750 N N . ARG A 1 236 ? -4.542 21.991 14.986 1.00 92.81 236 ARG A N 1
ATOM 1751 C CA . ARG A 1 236 ? -4.361 23.400 15.389 1.00 92.81 236 ARG A CA 1
ATOM 1752 C C . ARG A 1 236 ? -5.692 24.052 15.769 1.00 92.81 236 ARG A C 1
ATOM 1754 O O . ARG A 1 236 ? -5.734 24.788 16.752 1.00 92.81 236 ARG A O 1
ATOM 1761 N N . GLU A 1 237 ? -6.768 23.759 15.045 1.00 91.38 237 GLU A N 1
ATOM 1762 C CA . GLU A 1 237 ? -8.127 24.240 15.341 1.00 91.38 237 GLU A CA 1
ATOM 1763 C C . GLU A 1 237 ? -8.631 23.711 16.688 1.00 91.38 237 GLU A C 1
ATOM 1765 O O . GLU A 1 237 ? -9.019 24.499 17.548 1.00 91.38 237 GLU A O 1
ATOM 1770 N N . LEU A 1 238 ? -8.510 22.403 16.938 1.00 87.12 238 LEU A N 1
ATOM 1771 C CA . LEU A 1 238 ? -8.880 21.786 18.218 1.00 87.12 238 LEU A CA 1
ATOM 1772 C C . LEU A 1 238 ? -8.060 22.337 19.398 1.00 87.12 238 LEU A C 1
ATOM 1774 O O . LEU A 1 238 ? -8.603 22.530 20.487 1.00 87.12 238 LEU A O 1
ATOM 1778 N N . LYS A 1 239 ? -6.770 22.647 19.192 1.00 89.94 239 LYS A N 1
ATOM 1779 C CA . LYS A 1 239 ? -5.952 23.350 20.198 1.00 89.94 239 LYS A CA 1
ATOM 1780 C C . LYS A 1 239 ? -6.451 24.779 20.446 1.00 89.94 239 LYS A C 1
ATOM 1782 O O . LYS A 1 239 ? -6.571 25.169 21.601 1.00 89.94 239 LYS A O 1
ATOM 1787 N N . ARG A 1 240 ? -6.784 25.539 19.394 1.00 92.00 240 ARG A N 1
ATOM 1788 C CA . ARG A 1 240 ? -7.342 26.903 19.508 1.00 92.00 240 ARG A CA 1
ATOM 1789 C C . ARG A 1 240 ? -8.705 26.929 20.203 1.00 92.00 240 ARG A C 1
ATOM 1791 O O . ARG A 1 240 ? -8.947 27.839 20.985 1.00 92.00 240 ARG A O 1
ATOM 1798 N N . ALA A 1 241 ? -9.561 25.937 19.956 1.00 86.06 241 ALA A N 1
ATOM 1799 C CA . ALA A 1 241 ? -10.851 25.798 20.631 1.00 86.06 241 ALA A CA 1
ATOM 1800 C C . ALA A 1 241 ? -10.673 25.541 22.138 1.00 86.06 241 ALA A C 1
ATOM 1802 O O . ALA A 1 241 ? -11.243 26.258 22.954 1.00 86.06 241 ALA A O 1
ATOM 1803 N N . ARG A 1 242 ? -9.808 24.587 22.517 1.00 86.19 242 ARG A N 1
ATOM 1804 C CA . ARG A 1 242 ? -9.489 24.306 23.932 1.00 86.19 242 ARG A CA 1
ATOM 1805 C C . ARG A 1 242 ? -8.792 25.469 24.646 1.00 86.19 242 ARG A C 1
ATOM 1807 O O . ARG A 1 242 ? -8.959 25.621 25.848 1.00 86.19 242 ARG A O 1
ATOM 1814 N N . ALA A 1 243 ? -8.045 26.298 23.919 1.00 87.38 243 ALA A N 1
ATOM 1815 C CA . ALA A 1 243 ? -7.377 27.487 24.451 1.00 87.38 243 ALA A CA 1
ATOM 1816 C C . ALA A 1 243 ? -8.304 28.713 24.634 1.00 87.38 243 ALA A C 1
ATOM 1818 O O . ALA A 1 243 ? -7.809 29.805 24.903 1.00 87.38 243 ALA A O 1
ATOM 1819 N N . ARG A 1 244 ? -9.630 28.559 24.492 1.00 86.25 244 ARG A N 1
ATOM 1820 C CA . ARG A 1 244 ? -10.638 29.597 24.780 1.00 86.25 244 ARG A CA 1
ATOM 1821 C C . ARG A 1 244 ? -11.524 29.207 25.978 1.00 86.25 244 ARG A C 1
ATOM 1823 O O . ARG A 1 244 ? -12.689 28.856 25.777 1.00 86.25 244 ARG A O 1
ATOM 1830 N N . PRO A 1 245 ? -11.017 29.265 27.224 1.00 60.50 245 PRO A N 1
ATOM 1831 C CA . PRO A 1 245 ? -11.881 29.159 28.397 1.00 60.50 245 PRO A CA 1
ATOM 1832 C C . PRO A 1 245 ? -12.892 30.320 28.403 1.00 60.50 245 PRO A C 1
ATOM 1834 O O . PRO A 1 245 ? -12.510 31.472 28.215 1.00 60.50 245 PRO A O 1
ATOM 1837 N N . GLY A 1 246 ? -14.178 30.015 28.604 1.00 65.06 246 GLY A N 1
ATOM 1838 C CA . GLY A 1 246 ? -15.248 31.017 28.741 1.00 65.06 246 GLY A CA 1
ATOM 1839 C C . GLY A 1 246 ? -16.210 31.180 27.554 1.00 65.06 246 GLY A C 1
ATOM 1840 O O . GLY A 1 246 ? -17.136 31.975 27.656 1.00 65.06 246 GLY A O 1
ATOM 1841 N N . ALA A 1 247 ? -16.055 30.424 26.460 1.00 56.09 247 ALA A N 1
ATOM 1842 C CA . ALA A 1 247 ? -16.994 30.454 25.322 1.00 56.09 247 ALA A CA 1
ATOM 1843 C C . ALA A 1 247 ? -18.264 29.587 25.509 1.00 56.09 247 ALA A C 1
ATOM 1845 O O . ALA A 1 247 ? -19.052 29.456 24.577 1.00 56.09 247 ALA A O 1
ATOM 1846 N N . ALA A 1 248 ? -18.447 28.987 26.689 1.00 56.97 248 ALA A N 1
ATOM 1847 C CA . ALA A 1 248 ? -19.653 28.268 27.088 1.00 56.97 248 ALA A CA 1
ATOM 1848 C C . ALA A 1 248 ? -20.267 28.967 28.312 1.00 56.97 248 ALA A C 1
ATOM 1850 O O . ALA A 1 248 ? -19.725 28.887 29.417 1.00 56.97 248 ALA A O 1
ATOM 1851 N N . ARG A 1 249 ? -21.366 29.679 28.067 1.00 52.25 249 ARG A N 1
ATOM 1852 C CA . ARG A 1 249 ? -22.323 30.263 29.012 1.00 52.25 249 ARG A CA 1
ATOM 1853 C C . ARG A 1 249 ? -23.692 30.240 28.340 1.00 52.25 249 ARG A C 1
ATOM 1855 O O . ARG A 1 249 ? -23.695 30.364 27.095 1.00 52.25 249 ARG A O 1
#

Sequence (249 aa):
MGVLIARLLGSLTVAAALRVEAPDQAADDVPATTRLDVEVPPAEPRPPEDPFPRRAWGLGATLVGVGASTTTRLFSDPGVFPNFLAVNTPTLELRAFLRRGDARETSSIDVSIPVINSLIFSVTGRGFGIGADVYYSYEFGRGVTRLIIGPGLGFAVSVADDRALGAARVVGQAGLSLVPRGAKFSFQLLGRPYFAVVPGTYTGEAAAEHAPYSGGVLFVLGLVVYRLRSEQARARELKRARARPGAAR

Solvent-accessible surface area (backbone atoms only — not comparable to full-atom values): 13595 Å² total; per-residue (Å²): 113,70,71,60,57,52,52,58,54,48,54,59,52,53,70,73,62,79,69,82,81,75,83,78,83,82,83,74,91,76,74,94,67,83,81,73,86,72,81,75,72,80,74,75,80,73,75,79,76,66,77,51,52,75,42,42,40,35,44,34,36,36,64,44,25,51,26,44,36,38,52,45,47,89,85,63,66,96,65,85,50,78,70,43,80,45,72,49,72,65,24,48,24,51,33,40,46,47,57,68,96,56,65,82,58,49,46,32,40,35,45,39,29,46,51,48,55,20,51,52,45,14,65,76,54,71,34,51,33,48,47,40,33,41,28,51,35,41,50,46,78,67,70,41,57,27,45,36,41,26,53,31,48,28,34,35,39,37,39,35,85,61,31,23,37,41,32,48,26,51,32,37,41,39,37,43,36,44,33,54,87,83,30,46,44,31,47,32,45,31,37,34,46,36,40,34,45,25,72,43,78,35,59,49,71,59,12,67,70,48,48,68,79,48,35,61,52,58,52,52,51,49,52,51,52,50,51,53,53,54,52,53,49,52,55,50,50,55,50,54,57,70,70,47,87,78,84,78,128

Nearest PDB structures (foldseek):
  3aeh-assembly2_B  TM=4.176E-01  e=2.952E+00  Escherichia coli
  2erv-assembly1_A  TM=3.739E-01  e=5.946E+00  Pseudomonas aeruginosa
  5dl8-assembly2_A  TM=3.162E-01  e=6.275E+00  Acinetobacter baumannii AB307-0294

pLDDT: mean 70.79, std 16.87, range [32.66, 94.88]

Secondary structure (DSSP, 8-state):
-HHHHHHHHHHHHHHTT---PPPP----------------PPPP-PPPP-SS----EEEEEEEEEEEEEEE--TTS-------EEEEEPPEEEEEEEE--S-TT--EEEEEEEEHHHHHHHHHHTTSEEEEEEEEEEEEESSSSEEEEEEEEEEEEEEEETTEEEEEEEEEEEEEEEE--TT-SEEEEEEE--EEEEE---EETHHHHHHGGGGTHHHHHHHHHHHHHHHHHHHHHHHHHHHT-TT---

Radius of gyration: 24.91 Å; Cα contacts (8 Å, |Δi|>4): 447; chains: 1; bounding box: 49×46×92 Å